Protein AF-A0A6M5JA08-F1 (afdb_monomer_lite)

Sequence (351 aa):
MSKTTTAIEAAVQMILAQVPAGDGGAPTARQRAAIDKAFTQIMRLIAPRVRHFIRQYGLSAHWDDAEQCCAIAVHRAIQTYDQEKAQFTTFVNWLIRGELQSLRFRLMTDQRPSARKVEATTVSLQALSVGEDGEDGGAEVLIEDENALSLTEAGASDYLAGSAMRSMTDSYVDHLRKIGLSQLSRRTRPRKAGEAPRDGENRPRLKIHAIDPEELEKLEQRLTRNRALVEQRLFEIADAITPDDQDITKERMRQITKRAAKTIAEITGSEPKFLIMAEASRSPALTPRARAAKPAKAERQADQPCPIIILPPSRPTAQRRPVGPQNYPLHERGIMRDMPARSIMPGRSIH

Secondary structure (DSSP, 8-state):
--HHHHHHHHHHHHHHTTS-SSTT-PPPHHHHHHHHHHHHHHHHHHHHHHHHHHHHTT-GGGHHHHHHHHHHHHHHHHHT--TTT--HHHHHHHHHHHHHHHHHHHH-STTSHHHHTTT-----GGGSSB-TT--B--HHHH---TTHHHHHHHHHHHHHHHHHHHHHHHHHHHHHHHHHHHHHHH------TT------------------HHHHHHHHHHHHHHHHHHHHHHS--S----TTS----HHHHHHHHHHHHHHHHHHHTT-GGGHHHHHHHHS---------------------PPPP--PPPPPPPP---------------------------------

Radius of gyration: 39.64 Å; chains: 1; bounding box: 109×74×92 Å

Foldseek 3Di:
DDPLLVLLVVLLVQLVVQPDPDDDDDGDPVSVVSNVVSLVVNCVSCVVVLVVLCVVLVVPVVSVVLSVLLSVLLVVLSVPPDVVPDRSVVSSVVSSNVSSVVVCCVVPVCPDPVNVVVNNDDDDCQNVQQDPVRPRNGSVNVPPPVCPVVVVVVVVVVVVLVVVVVVLLVLLLVVLLVVLVVVQLPPDDDPPPPDDDDDDDDDPPPPPSPRDVVSNVVSVVVSVVLSVLLCCPVPVNDDDPDPPDDDDPPVNSVVSNVVSVVVSVVSLVPDPVNVVVVVVVPPPDDDDDPDDDDDDDDDDDDDDDDDDPDDDDDDDDDDDDDDDDDDDDDDDDDDDDDDDDDDDDDDDDDD

pLDDT: mean 71.23, std 21.88, range [30.14, 96.81]

Structure (mmCIF, N/CA/C/O backbone):
data_AF-A0A6M5JA08-F1
#
_entry.id   AF-A0A6M5JA08-F1
#
loop_
_atom_site.group_PDB
_atom_site.id
_atom_site.type_symbol
_atom_site.label_atom_id
_atom_site.label_alt_id
_atom_site.label_comp_id
_atom_site.label_asym_id
_atom_site.label_entity_id
_atom_site.label_seq_id
_atom_site.pdbx_PDB_ins_code
_atom_site.Cartn_x
_atom_site.Cartn_y
_atom_site.Cartn_z
_atom_site.occupancy
_atom_site.B_iso_or_equiv
_atom_site.auth_seq_id
_atom_site.auth_comp_id
_atom_site.auth_asym_id
_atom_site.auth_atom_id
_atom_site.pdbx_PDB_model_num
ATOM 1 N N . MET A 1 1 ? 5.214 15.210 -35.467 1.00 59.19 1 MET A N 1
ATOM 2 C CA . MET A 1 1 ? 4.843 14.355 -34.314 1.00 59.19 1 MET A CA 1
ATOM 3 C C . MET A 1 1 ? 4.388 13.001 -34.844 1.00 59.19 1 MET A C 1
ATOM 5 O O . MET A 1 1 ? 3.662 12.985 -35.830 1.00 59.19 1 MET A O 1
ATOM 9 N N . SER A 1 2 ? 4.822 11.880 -34.257 1.00 82.75 2 SER A N 1
ATOM 10 C CA . SER A 1 2 ? 4.290 10.559 -34.637 1.00 82.75 2 SER A CA 1
ATOM 11 C C . SER A 1 2 ? 2.818 10.447 -34.224 1.00 82.75 2 SER A C 1
ATOM 1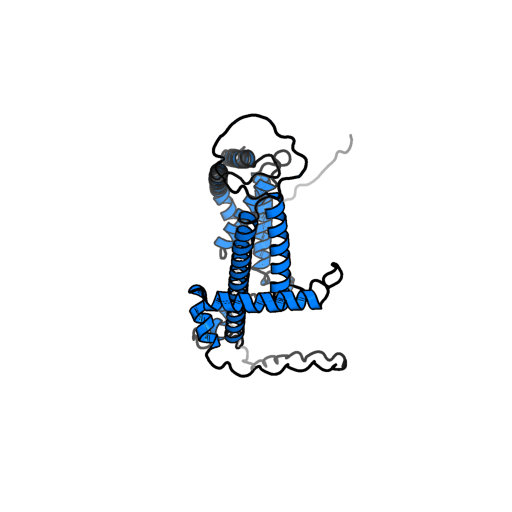3 O O . SER A 1 2 ? 2.447 10.969 -33.172 1.00 82.75 2 SER A O 1
ATOM 15 N N . LYS A 1 3 ? 1.994 9.731 -35.005 1.00 88.69 3 LYS A N 1
ATOM 16 C CA . LYS A 1 3 ? 0.576 9.466 -34.681 1.00 88.69 3 LYS A CA 1
ATOM 17 C C . LYS A 1 3 ? 0.416 8.895 -33.267 1.00 88.69 3 LYS A C 1
ATOM 19 O O . LYS A 1 3 ? -0.493 9.280 -32.541 1.00 88.69 3 LYS A O 1
ATOM 24 N N . THR A 1 4 ? 1.343 8.028 -32.858 1.00 90.00 4 THR A N 1
ATOM 25 C CA . THR A 1 4 ? 1.374 7.434 -31.517 1.00 90.00 4 THR A CA 1
ATOM 26 C C . THR A 1 4 ? 1.656 8.475 -30.437 1.00 90.00 4 THR A C 1
ATOM 28 O O . THR A 1 4 ? 0.981 8.479 -29.416 1.00 90.00 4 THR A O 1
ATOM 31 N N . THR A 1 5 ? 2.613 9.382 -30.662 1.00 91.75 5 THR A N 1
ATOM 32 C CA . THR A 1 5 ? 2.936 10.462 -29.716 1.00 91.75 5 THR A CA 1
ATOM 33 C C . THR A 1 5 ? 1.730 11.368 -29.507 1.00 91.75 5 THR A C 1
ATOM 35 O O . THR A 1 5 ? 1.346 11.610 -28.371 1.00 91.75 5 THR A O 1
ATOM 38 N N . THR A 1 6 ? 1.070 11.794 -30.586 1.00 92.69 6 THR A N 1
ATOM 39 C CA . THR A 1 6 ? -0.135 12.630 -30.495 1.00 92.69 6 THR A CA 1
ATOM 40 C C . THR A 1 6 ? -1.282 11.920 -29.768 1.00 92.69 6 THR A C 1
ATOM 42 O O . THR A 1 6 ? -1.968 12.543 -28.966 1.00 92.69 6 THR A O 1
ATOM 45 N N . ALA A 1 7 ? -1.474 10.616 -29.998 1.00 92.50 7 ALA A N 1
ATOM 46 C CA . ALA A 1 7 ? -2.493 9.832 -29.298 1.00 92.50 7 ALA A CA 1
ATOM 47 C C . ALA A 1 7 ? -2.208 9.686 -27.792 1.00 92.50 7 ALA A C 1
ATOM 49 O O . ALA A 1 7 ? -3.141 9.711 -26.991 1.00 92.50 7 ALA A O 1
ATOM 50 N N . ILE A 1 8 ? -0.934 9.553 -27.407 1.00 93.69 8 ILE A N 1
ATOM 51 C CA . ILE A 1 8 ? -0.521 9.514 -25.998 1.00 93.69 8 ILE A CA 1
ATOM 52 C C . ILE A 1 8 ? -0.783 10.869 -25.335 1.00 93.69 8 ILE A C 1
ATOM 54 O O . ILE A 1 8 ? -1.420 10.906 -24.289 1.00 93.69 8 ILE A O 1
ATOM 58 N N . GLU A 1 9 ? -0.356 11.969 -25.958 1.00 94.25 9 GLU A N 1
ATOM 59 C CA . GLU A 1 9 ? -0.589 13.328 -25.446 1.00 94.25 9 GLU A CA 1
ATOM 60 C C . GLU A 1 9 ? -2.084 13.605 -25.249 1.00 94.25 9 GLU A C 1
ATOM 62 O O . GLU A 1 9 ? -2.501 14.064 -24.189 1.00 94.25 9 GLU A O 1
ATOM 67 N N . ALA A 1 10 ? -2.919 13.244 -26.229 1.00 93.25 10 ALA A N 1
ATOM 68 C CA . ALA A 1 10 ? -4.366 13.387 -26.115 1.00 93.25 10 ALA A CA 1
ATOM 69 C C . ALA A 1 10 ? -4.934 12.593 -24.926 1.00 93.25 10 ALA A C 1
ATOM 71 O O . ALA A 1 10 ? -5.738 13.124 -24.163 1.00 93.25 10 ALA A O 1
ATOM 72 N N . ALA A 1 11 ? -4.495 11.346 -24.729 1.00 93.25 11 ALA A N 1
ATOM 73 C CA . ALA A 1 11 ? -4.946 10.526 -23.607 1.00 93.25 11 ALA A CA 1
ATOM 74 C C . ALA A 1 11 ? -4.499 11.087 -22.243 1.00 93.25 11 ALA A C 1
ATOM 76 O O . ALA A 1 11 ? -5.269 11.030 -21.287 1.00 93.25 11 ALA A O 1
ATOM 77 N N . VAL A 1 12 ? -3.301 11.675 -22.154 1.00 94.06 12 VAL A N 1
ATOM 78 C CA . VAL A 1 12 ? -2.815 12.352 -20.938 1.00 94.06 12 VAL A CA 1
ATOM 79 C C . VAL A 1 12 ? -3.664 13.583 -20.628 1.00 94.06 12 VAL A C 1
ATOM 81 O O . VAL A 1 12 ? -4.105 13.746 -19.493 1.00 94.06 12 VAL A O 1
ATOM 84 N N . GLN A 1 13 ? -3.980 14.398 -21.636 1.00 92.38 13 GLN A N 1
ATOM 85 C CA . GLN A 1 13 ? -4.853 15.563 -21.464 1.00 92.38 13 GLN A CA 1
ATOM 86 C C . GLN A 1 13 ? -6.262 15.174 -20.999 1.00 92.38 13 GLN A C 1
ATOM 88 O O . GLN A 1 13 ? -6.840 15.857 -20.157 1.00 92.38 13 GLN A O 1
ATOM 93 N N . MET A 1 14 ? -6.801 14.040 -21.468 1.00 91.06 14 MET A N 1
ATOM 94 C CA . MET A 1 14 ? -8.070 13.522 -20.944 1.00 91.06 14 MET A CA 1
ATOM 95 C C . MET A 1 14 ? -7.993 13.202 -19.450 1.00 91.06 14 MET A C 1
ATOM 97 O O . MET A 1 14 ? -8.968 13.442 -18.749 1.00 91.06 14 MET A O 1
ATOM 101 N N . ILE A 1 15 ? -6.872 12.664 -18.958 1.00 91.06 15 ILE A N 1
ATOM 102 C CA . ILE A 1 15 ? -6.701 12.364 -17.529 1.00 91.06 15 ILE A CA 1
ATOM 103 C C . ILE A 1 15 ? -6.618 13.662 -16.730 1.00 91.06 15 ILE A C 1
ATOM 105 O O . ILE A 1 15 ? -7.362 13.818 -15.764 1.00 91.06 15 ILE A O 1
ATOM 109 N N . LEU A 1 16 ? -5.775 14.604 -17.162 1.00 88.81 16 LEU A N 1
ATOM 110 C CA . LEU A 1 16 ? -5.592 15.892 -16.486 1.00 88.81 16 LEU A CA 1
ATOM 111 C C . LEU A 1 16 ? -6.898 16.695 -16.409 1.00 88.81 16 LEU A C 1
ATOM 113 O O . LEU A 1 16 ? -7.188 17.285 -15.375 1.00 88.81 16 LEU A O 1
ATOM 117 N N . ALA A 1 17 ? -7.742 16.634 -17.443 1.00 87.69 17 ALA A N 1
ATOM 118 C CA . ALA A 1 17 ? -9.054 17.282 -17.451 1.00 87.69 17 ALA A CA 1
ATOM 119 C C . ALA A 1 17 ? -10.066 16.683 -16.450 1.00 87.69 17 ALA A C 1
ATOM 121 O O . ALA A 1 17 ? -11.067 17.325 -16.136 1.00 87.69 17 ALA A O 1
ATOM 122 N N . GLN A 1 18 ? -9.853 15.450 -15.975 1.00 83.88 18 GLN A N 1
ATOM 123 C CA . GLN A 1 18 ? -10.716 14.800 -14.978 1.00 83.88 18 GLN A CA 1
ATOM 124 C C . GLN A 1 18 ? -10.204 14.978 -13.543 1.00 83.88 18 GLN A C 1
ATOM 126 O O . GLN A 1 18 ? -10.920 14.615 -12.607 1.00 83.88 18 GLN A O 1
ATOM 131 N N . VAL A 1 19 ? -8.993 15.520 -13.358 1.00 78.25 19 VAL A N 1
ATOM 132 C CA . VAL 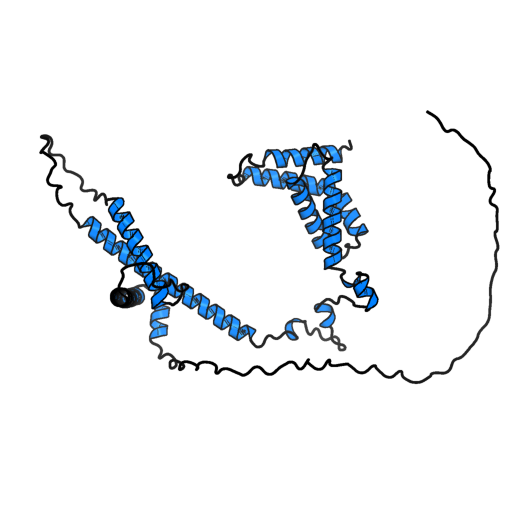A 1 19 ? -8.459 15.849 -12.034 1.00 78.25 19 VAL A CA 1
ATOM 133 C C . VAL A 1 19 ? -9.192 17.098 -11.529 1.00 78.25 19 VAL A C 1
ATOM 135 O O . VAL A 1 19 ? -9.156 18.132 -12.198 1.00 78.25 19 VAL A O 1
ATOM 138 N N . PRO A 1 20 ? -9.905 17.029 -10.390 1.00 71.94 20 PRO A N 1
ATOM 139 C CA . PRO A 1 20 ? -10.629 18.181 -9.874 1.00 71.94 20 PRO A CA 1
ATOM 140 C C . PRO A 1 20 ? -9.656 19.325 -9.565 1.00 71.94 20 PRO A C 1
ATOM 142 O O . PRO A 1 20 ? -8.662 19.142 -8.867 1.00 71.94 20 PRO A O 1
ATOM 145 N N . ALA A 1 21 ? -9.958 20.515 -10.084 1.00 60.41 21 ALA A N 1
ATOM 146 C CA . ALA A 1 21 ? -9.231 21.740 -9.774 1.00 60.41 21 ALA A CA 1
ATOM 147 C C . ALA A 1 21 ? -9.592 22.197 -8.348 1.00 60.41 21 ALA A C 1
ATOM 149 O O . ALA A 1 21 ? -10.482 23.023 -8.158 1.00 60.41 21 ALA A O 1
ATOM 150 N N . GLY A 1 22 ? -8.967 21.599 -7.333 1.00 57.91 22 GLY A N 1
ATOM 151 C CA . GLY A 1 22 ? -9.150 21.989 -5.936 1.00 57.91 22 GLY A CA 1
ATOM 152 C C . GLY A 1 22 ? -8.809 20.888 -4.932 1.00 57.91 22 GLY A C 1
ATOM 153 O O . GLY A 1 22 ? -9.016 19.704 -5.183 1.00 57.91 22 GLY A O 1
ATOM 154 N N . ASP A 1 23 ? -8.339 21.309 -3.761 1.00 52.81 23 ASP A N 1
ATOM 155 C CA . ASP A 1 23 ? -7.707 20.483 -2.719 1.00 52.81 23 ASP A CA 1
ATOM 156 C C . ASP A 1 23 ? -8.685 19.635 -1.866 1.00 52.81 23 ASP A C 1
ATOM 158 O O . ASP A 1 23 ? -8.385 19.283 -0.730 1.00 52.81 23 ASP A O 1
ATOM 162 N N . GLY A 1 24 ? -9.892 19.320 -2.359 1.00 56.59 24 GLY A N 1
ATOM 163 C CA . GLY A 1 24 ? -10.950 18.783 -1.481 1.00 56.59 24 GLY A CA 1
ATOM 164 C C . GLY A 1 24 ? -11.985 17.830 -2.075 1.00 56.59 24 GLY A C 1
ATOM 165 O O . GLY A 1 24 ? -12.879 17.398 -1.351 1.00 56.59 24 GLY A O 1
ATOM 166 N N . GLY A 1 25 ? -11.911 17.478 -3.361 1.00 65.00 25 GLY A N 1
ATOM 167 C CA . GLY A 1 25 ? -12.891 16.584 -3.987 1.00 65.00 25 GLY A CA 1
ATOM 168 C C . GLY A 1 25 ? -12.296 15.232 -4.357 1.00 65.00 25 GLY A C 1
ATOM 169 O O . GLY A 1 25 ? -11.468 15.160 -5.260 1.00 65.00 25 GLY A O 1
ATOM 170 N N . ALA A 1 26 ? -12.748 14.141 -3.732 1.00 73.88 26 ALA A N 1
ATOM 171 C CA . ALA A 1 26 ? -12.460 12.805 -4.255 1.00 73.88 26 ALA A CA 1
ATOM 172 C C . ALA A 1 26 ? -13.090 12.651 -5.658 1.00 73.88 26 ALA A C 1
ATOM 174 O O . ALA A 1 26 ? -14.246 13.046 -5.848 1.00 73.88 26 ALA A O 1
ATOM 175 N N . PRO A 1 27 ? -12.385 12.065 -6.645 1.00 78.44 27 PRO A N 1
ATOM 176 C CA . PRO A 1 27 ? -12.925 11.909 -7.989 1.00 78.44 27 PRO A CA 1
ATOM 177 C C . PRO A 1 27 ? -14.187 11.037 -7.972 1.00 78.44 27 PRO A C 1
ATOM 179 O O . PRO A 1 27 ? -14.240 9.953 -7.371 1.00 78.44 27 PRO A O 1
ATOM 182 N N . THR A 1 28 ? -15.219 11.502 -8.674 1.00 86.38 28 THR A N 1
ATOM 183 C CA . THR A 1 28 ? -16.479 10.767 -8.840 1.00 86.38 28 THR A CA 1
ATOM 184 C C . THR A 1 28 ? -16.226 9.397 -9.479 1.00 86.38 28 THR A C 1
ATOM 186 O O . THR A 1 28 ? -15.240 9.191 -10.189 1.00 86.38 28 THR A O 1
ATOM 189 N N . ALA A 1 29 ? -17.125 8.431 -9.268 1.00 87.31 29 ALA A N 1
ATOM 190 C CA . ALA A 1 29 ? -16.978 7.091 -9.852 1.00 87.31 29 ALA A CA 1
ATOM 191 C C . ALA A 1 29 ? -16.855 7.123 -11.391 1.00 87.31 29 ALA A C 1
ATOM 193 O O . ALA A 1 29 ? -16.092 6.357 -11.977 1.00 87.31 29 ALA A O 1
ATOM 194 N N . ARG A 1 30 ? -17.553 8.061 -12.048 1.00 87.75 30 ARG A N 1
ATOM 195 C CA . ARG A 1 30 ? -17.479 8.265 -13.501 1.00 87.75 30 ARG A CA 1
ATOM 196 C C . ARG A 1 30 ? -16.125 8.830 -13.944 1.00 87.75 30 ARG A C 1
ATOM 198 O O . ARG A 1 30 ? -15.597 8.372 -14.952 1.00 87.75 30 ARG A O 1
ATOM 205 N N . GLN A 1 31 ? -15.569 9.785 -13.194 1.00 87.69 31 GLN A N 1
ATOM 206 C CA . GLN A 1 31 ? -14.228 10.332 -13.440 1.00 87.69 31 GLN A CA 1
ATOM 207 C C . GLN A 1 31 ? -13.159 9.250 -13.290 1.00 87.69 31 GLN A C 1
ATOM 209 O O . GLN A 1 31 ? -12.338 9.090 -14.186 1.00 87.69 31 GLN A O 1
ATOM 214 N N . ARG A 1 32 ? -13.227 8.443 -12.222 1.00 89.25 32 ARG A N 1
ATOM 215 C CA . ARG A 1 32 ? -12.313 7.308 -12.012 1.00 89.25 32 ARG A CA 1
ATOM 216 C C . ARG A 1 32 ? -12.331 6.336 -13.191 1.00 89.25 32 ARG A C 1
ATOM 218 O O . ARG A 1 32 ? -11.294 6.094 -13.793 1.00 89.25 32 ARG A O 1
ATOM 225 N N . ALA A 1 33 ? -13.516 5.904 -13.622 1.00 90.62 33 ALA A N 1
ATOM 226 C CA . ALA A 1 33 ? -13.642 5.014 -14.776 1.00 90.62 33 ALA A CA 1
ATOM 227 C C . ALA A 1 33 ? -13.109 5.626 -16.091 1.00 90.62 33 ALA A C 1
ATOM 229 O O . ALA A 1 33 ? -12.639 4.897 -16.966 1.00 90.62 33 ALA A O 1
ATOM 230 N N . ALA A 1 34 ? -13.199 6.949 -16.269 1.00 90.75 34 ALA A N 1
ATOM 231 C CA . ALA A 1 34 ? -12.627 7.635 -17.428 1.00 90.75 34 ALA A CA 1
ATOM 232 C C . ALA A 1 34 ? -11.090 7.692 -17.358 1.00 90.75 34 ALA A C 1
ATOM 234 O O . ALA A 1 34 ? -10.430 7.424 -18.364 1.00 90.75 34 ALA A O 1
ATOM 235 N N . ILE A 1 35 ? -10.538 7.974 -16.173 1.00 91.94 35 ILE A N 1
ATOM 236 C CA . ILE A 1 35 ? -9.096 7.962 -15.901 1.00 91.94 35 ILE A CA 1
ATOM 237 C C . ILE A 1 35 ? -8.521 6.568 -16.170 1.00 91.94 35 ILE A C 1
ATOM 239 O O . ILE A 1 35 ? -7.563 6.450 -16.929 1.00 91.94 35 ILE A O 1
ATOM 243 N N . ASP A 1 36 ? -9.149 5.509 -15.655 1.00 93.06 36 ASP A N 1
ATOM 244 C CA . ASP A 1 36 ? -8.681 4.128 -15.831 1.00 93.06 36 ASP A CA 1
ATOM 245 C C . ASP A 1 36 ? -8.647 3.712 -17.309 1.00 93.06 36 ASP A C 1
ATOM 247 O O . ASP A 1 36 ? -7.692 3.081 -17.779 1.00 93.06 36 ASP A O 1
ATOM 251 N N . LYS A 1 37 ? -9.666 4.105 -18.087 1.00 94.69 37 LYS A N 1
ATOM 252 C CA . LYS A 1 37 ? -9.715 3.854 -19.537 1.00 94.69 37 LYS A CA 1
ATOM 253 C C . LYS A 1 37 ? -8.591 4.576 -20.275 1.00 94.69 37 LYS A C 1
ATOM 255 O O . LYS A 1 37 ? -7.927 3.965 -21.114 1.00 94.69 37 LYS A O 1
ATOM 260 N N . ALA A 1 38 ? -8.372 5.851 -19.964 1.00 94.38 38 ALA A N 1
ATOM 261 C CA . ALA A 1 38 ? -7.316 6.649 -20.574 1.00 94.38 38 ALA A CA 1
ATOM 262 C C . ALA A 1 38 ? -5.921 6.120 -20.196 1.00 94.38 38 ALA A C 1
ATOM 264 O O . ALA A 1 38 ? -5.063 5.968 -21.064 1.00 94.38 38 ALA A O 1
ATOM 265 N N . PHE A 1 39 ? -5.718 5.736 -18.934 1.00 95.75 39 PHE A N 1
ATOM 266 C CA . PHE A 1 39 ? -4.481 5.117 -18.461 1.00 95.75 39 PHE A CA 1
ATOM 267 C C . PHE A 1 39 ? -4.208 3.788 -19.178 1.00 95.75 39 PHE A C 1
ATOM 269 O O . PHE A 1 39 ? -3.119 3.569 -19.708 1.00 95.75 39 PHE A O 1
ATOM 276 N N . THR A 1 40 ? -5.228 2.933 -19.300 1.00 96.19 40 THR A N 1
ATOM 277 C CA . THR A 1 40 ? -5.143 1.673 -20.055 1.00 96.19 40 THR A CA 1
ATOM 278 C C . THR A 1 40 ? -4.765 1.920 -21.519 1.00 96.19 40 THR A C 1
ATOM 280 O O . THR A 1 40 ? -3.954 1.189 -22.091 1.00 96.19 40 THR A O 1
ATOM 283 N N . GLN A 1 41 ? -5.318 2.963 -22.144 1.00 95.88 41 GLN A N 1
ATOM 284 C CA . GLN A 1 41 ? -4.965 3.353 -23.508 1.00 95.88 41 GLN A CA 1
ATOM 285 C C . GLN A 1 41 ? -3.496 3.789 -23.618 1.00 95.88 41 GLN A C 1
ATOM 287 O O . GLN A 1 41 ? -2.808 3.349 -24.540 1.00 95.88 41 GLN A O 1
ATOM 292 N N . ILE A 1 42 ? -2.993 4.589 -22.673 1.00 95.81 42 ILE A N 1
ATOM 293 C CA . ILE A 1 42 ? -1.577 4.989 -22.624 1.00 95.81 42 ILE A CA 1
ATOM 294 C C . ILE A 1 42 ? -0.678 3.754 -22.508 1.00 95.81 42 ILE A C 1
ATOM 296 O O . ILE A 1 42 ? 0.257 3.602 -23.298 1.00 95.81 42 ILE A O 1
ATOM 300 N N . MET A 1 43 ? -0.991 2.834 -21.591 1.00 96.19 43 MET A N 1
ATOM 301 C CA . MET A 1 43 ? -0.218 1.602 -21.403 1.00 96.19 43 MET A CA 1
ATOM 302 C C . MET A 1 43 ? -0.163 0.757 -22.681 1.00 96.19 43 MET A C 1
ATOM 304 O O . MET A 1 43 ? 0.915 0.319 -23.083 1.00 96.19 43 MET A O 1
ATOM 308 N N . ARG A 1 44 ? -1.286 0.608 -23.398 1.00 96.44 44 ARG A N 1
ATOM 309 C CA . ARG A 1 44 ? -1.323 -0.097 -24.695 1.00 96.44 44 ARG A CA 1
ATOM 310 C C . ARG A 1 44 ? -0.434 0.561 -25.751 1.00 96.44 44 ARG A C 1
ATOM 312 O O . ARG A 1 44 ? 0.239 -0.142 -26.503 1.00 96.44 44 ARG A O 1
ATOM 319 N N . LEU A 1 45 ? -0.415 1.894 -25.811 1.00 95.50 45 LEU A N 1
ATOM 320 C CA . LEU A 1 45 ? 0.386 2.643 -26.786 1.00 95.50 45 LEU A CA 1
ATOM 321 C C . LEU A 1 45 ? 1.892 2.585 -26.479 1.00 95.50 45 LEU A C 1
ATOM 323 O O . LEU A 1 45 ? 2.701 2.543 -27.407 1.00 95.50 45 LEU A O 1
ATOM 327 N N . ILE A 1 46 ? 2.278 2.555 -25.200 1.00 95.19 46 ILE A N 1
ATOM 328 C CA . ILE A 1 46 ? 3.687 2.518 -24.769 1.00 95.19 46 ILE A CA 1
ATOM 329 C C . ILE A 1 46 ? 4.219 1.074 -24.669 1.00 95.19 46 ILE A C 1
ATOM 331 O O . ILE A 1 46 ? 5.434 0.873 -24.701 1.00 95.19 46 ILE A O 1
ATOM 335 N N . ALA A 1 47 ? 3.354 0.053 -24.654 1.00 95.38 47 ALA A N 1
ATOM 336 C CA . ALA A 1 47 ? 3.731 -1.354 -24.488 1.00 95.38 47 ALA A CA 1
ATOM 337 C C . ALA A 1 47 ? 4.935 -1.814 -25.341 1.00 95.38 47 ALA A C 1
ATOM 339 O O . ALA A 1 47 ? 5.860 -2.396 -24.777 1.00 95.38 47 ALA A O 1
ATOM 340 N N . PRO A 1 48 ? 5.045 -1.536 -26.660 1.00 95.25 48 PRO A N 1
ATOM 341 C CA . PRO A 1 48 ? 6.231 -1.926 -27.436 1.00 95.25 48 PRO A CA 1
ATOM 342 C C . PRO A 1 48 ? 7.547 -1.390 -26.854 1.00 95.25 48 PRO A C 1
ATOM 344 O O . PRO A 1 48 ? 8.573 -2.068 -26.903 1.00 95.25 48 PRO A O 1
ATOM 347 N N . ARG A 1 49 ? 7.508 -0.192 -26.268 1.00 93.25 49 ARG A N 1
ATOM 348 C CA . ARG A 1 49 ? 8.660 0.474 -25.667 1.00 93.25 49 ARG A CA 1
ATOM 349 C C . ARG A 1 49 ? 8.986 -0.061 -24.278 1.00 93.25 49 ARG A C 1
ATOM 351 O O . ARG A 1 49 ? 10.161 -0.276 -23.999 1.00 93.25 49 ARG A O 1
ATOM 358 N N . VAL A 1 50 ? 7.969 -0.354 -23.463 1.00 95.94 50 VAL A N 1
ATOM 359 C CA . VAL A 1 50 ? 8.142 -1.090 -22.197 1.00 95.94 50 VAL A CA 1
ATOM 360 C C . VAL A 1 50 ? 8.855 -2.413 -22.467 1.00 95.94 50 VAL A C 1
ATOM 362 O O . VAL A 1 50 ? 9.906 -2.673 -21.890 1.00 95.94 50 VAL A O 1
ATOM 365 N N . ARG A 1 51 ? 8.377 -3.189 -23.450 1.00 96.62 51 ARG A N 1
ATOM 366 C CA . ARG A 1 51 ? 8.999 -4.468 -23.831 1.00 96.62 51 ARG A CA 1
ATOM 367 C C . ARG A 1 51 ? 10.461 -4.327 -24.245 1.00 96.62 51 ARG A C 1
ATOM 369 O O . ARG A 1 51 ? 11.274 -5.198 -23.949 1.00 96.62 51 ARG A O 1
ATOM 376 N N . HIS A 1 52 ? 10.798 -3.255 -24.959 1.00 96.25 52 HIS A N 1
ATOM 377 C CA . HIS A 1 52 ? 12.180 -2.965 -25.328 1.00 96.25 52 HIS A CA 1
ATOM 378 C C . HIS A 1 52 ? 13.043 -2.660 -24.096 1.00 96.25 52 HIS A C 1
ATOM 380 O O . HIS A 1 52 ? 14.112 -3.250 -23.952 1.00 96.25 52 HIS A O 1
ATOM 386 N N . PHE A 1 53 ? 12.569 -1.801 -23.188 1.00 96.31 53 PHE A N 1
ATOM 387 C CA . PHE A 1 53 ? 13.323 -1.454 -21.987 1.00 96.31 53 PHE A CA 1
ATOM 388 C C . PHE A 1 53 ? 13.488 -2.637 -21.029 1.00 96.31 53 PHE A C 1
ATOM 390 O O . PHE A 1 53 ? 14.605 -2.875 -20.587 1.00 96.31 53 PHE A O 1
ATOM 397 N N . ILE A 1 54 ? 12.455 -3.443 -20.772 1.00 95.50 54 ILE A N 1
ATOM 398 C CA . ILE A 1 54 ? 12.581 -4.623 -19.895 1.00 95.50 54 ILE A CA 1
ATOM 399 C C . ILE A 1 54 ? 13.709 -5.549 -20.379 1.00 95.50 54 ILE A C 1
ATOM 401 O O . ILE A 1 54 ? 14.566 -5.953 -19.592 1.00 95.50 54 ILE A O 1
ATOM 405 N N . ARG A 1 55 ? 13.783 -5.805 -21.694 1.00 95.81 55 ARG A N 1
ATOM 406 C CA . ARG A 1 55 ? 14.875 -6.596 -22.286 1.00 95.81 55 ARG A CA 1
ATOM 407 C C . ARG A 1 55 ? 16.231 -5.904 -22.162 1.00 95.81 55 ARG A C 1
ATOM 409 O O . ARG A 1 55 ? 17.202 -6.554 -21.795 1.00 95.81 55 ARG A O 1
ATOM 416 N N . GLN A 1 56 ? 16.304 -4.600 -22.439 1.00 94.38 56 GLN A N 1
ATOM 417 C CA . GLN A 1 56 ? 17.550 -3.829 -22.350 1.00 94.38 56 GLN A CA 1
ATOM 418 C C . GLN A 1 56 ? 18.134 -3.839 -20.928 1.00 94.38 56 GLN A C 1
ATOM 420 O O . GLN A 1 56 ? 19.346 -3.936 -20.756 1.00 94.38 56 GLN A O 1
ATOM 425 N N . TYR A 1 57 ? 17.276 -3.762 -19.911 1.00 92.62 57 TYR A N 1
ATOM 426 C CA . TYR A 1 57 ? 17.676 -3.798 -18.506 1.00 92.62 57 TYR A CA 1
ATOM 427 C C . TYR A 1 57 ? 17.870 -5.227 -17.972 1.00 92.62 57 TYR A C 1
ATOM 429 O O . TYR A 1 57 ? 18.178 -5.392 -16.793 1.00 92.62 57 TYR A O 1
ATOM 437 N N . GLY A 1 58 ? 17.746 -6.257 -18.819 1.00 91.50 58 GLY A N 1
ATOM 438 C CA . GLY A 1 58 ? 17.961 -7.659 -18.451 1.00 91.50 58 GLY A CA 1
ATOM 439 C C . GLY A 1 58 ? 16.901 -8.233 -17.508 1.00 91.50 58 GLY A C 1
ATOM 440 O O . GLY A 1 58 ? 17.167 -9.219 -16.835 1.00 91.50 58 GLY A O 1
ATOM 441 N N . LEU A 1 59 ? 15.712 -7.631 -17.444 1.00 93.44 59 LEU A N 1
ATOM 442 C CA . LEU A 1 59 ? 14.642 -7.988 -16.504 1.00 93.44 59 LEU A CA 1
ATOM 443 C C . LEU A 1 59 ? 13.628 -8.979 -17.103 1.00 93.44 59 LEU A C 1
ATOM 445 O O . LEU A 1 59 ? 12.511 -9.096 -16.616 1.00 93.44 59 LEU A O 1
ATOM 449 N N . SER A 1 60 ? 13.998 -9.709 -18.159 1.00 92.25 60 SER A N 1
ATOM 450 C CA . SER A 1 60 ? 13.094 -10.644 -18.849 1.00 92.25 60 SER A CA 1
ATOM 451 C C . SER A 1 60 ? 12.570 -11.770 -17.949 1.00 92.25 60 SER A C 1
ATOM 453 O O . SER A 1 60 ? 11.460 -12.236 -18.168 1.00 92.25 60 SER A O 1
ATOM 455 N N . ALA A 1 61 ? 13.351 -12.192 -16.948 1.00 88.88 61 ALA A N 1
ATOM 456 C CA . ALA A 1 61 ? 12.944 -13.200 -15.964 1.00 88.88 61 ALA A CA 1
ATOM 457 C C . ALA A 1 61 ? 11.990 -12.649 -14.883 1.00 88.88 61 ALA A C 1
ATOM 459 O O . ALA A 1 61 ? 11.345 -13.423 -14.190 1.00 88.88 61 ALA A O 1
ATOM 460 N N . HIS A 1 62 ? 11.882 -11.321 -14.764 1.00 91.62 62 HIS A N 1
ATOM 461 C CA . HIS A 1 62 ? 11.038 -10.611 -13.796 1.00 91.62 62 HIS A CA 1
ATOM 462 C C . HIS A 1 62 ? 10.041 -9.721 -14.538 1.00 91.62 62 HIS A C 1
ATOM 464 O O . HIS A 1 62 ? 9.930 -8.521 -14.277 1.00 91.62 62 HIS A O 1
ATOM 470 N N . TRP A 1 63 ? 9.388 -10.299 -15.549 1.00 93.31 63 TRP A N 1
ATOM 471 C CA . TRP A 1 63 ? 8.565 -9.547 -16.488 1.00 93.31 63 TRP A CA 1
ATOM 472 C C . TRP A 1 63 ? 7.427 -8.797 -15.792 1.00 93.31 63 TRP A C 1
ATOM 474 O O . TRP A 1 63 ? 7.276 -7.594 -16.002 1.00 93.31 63 TRP A O 1
ATOM 484 N N . ASP A 1 64 ? 6.683 -9.494 -14.935 1.00 94.38 64 ASP A N 1
ATOM 485 C CA . ASP A 1 64 ? 5.500 -8.951 -14.268 1.00 94.38 64 ASP A CA 1
ATOM 486 C C . ASP A 1 64 ? 5.868 -7.794 -13.326 1.00 94.38 64 ASP A C 1
ATOM 488 O O . ASP A 1 64 ? 5.255 -6.726 -13.377 1.00 94.38 64 ASP A O 1
ATOM 492 N N . ASP A 1 65 ? 6.941 -7.949 -12.545 1.00 94.81 65 ASP A N 1
ATOM 493 C CA . ASP A 1 65 ? 7.453 -6.898 -11.656 1.00 94.81 65 ASP A CA 1
ATOM 494 C C . ASP A 1 65 ? 7.939 -5.674 -12.443 1.00 94.81 65 ASP A C 1
ATOM 496 O O . ASP A 1 65 ? 7.713 -4.520 -12.056 1.00 94.81 65 ASP A O 1
ATOM 500 N N . ALA A 1 66 ? 8.612 -5.912 -13.571 1.00 95.88 66 ALA A N 1
ATOM 501 C CA . ALA A 1 66 ? 9.119 -4.854 -14.431 1.00 95.88 66 ALA A CA 1
ATOM 502 C C . ALA A 1 66 ? 7.979 -4.093 -15.127 1.00 95.88 66 ALA A C 1
ATOM 504 O O . ALA A 1 66 ? 8.031 -2.863 -15.224 1.00 95.88 66 ALA A O 1
ATOM 505 N N . GLU A 1 67 ? 6.927 -4.791 -15.557 1.00 96.06 67 GLU A N 1
ATOM 506 C CA . GLU A 1 67 ? 5.721 -4.186 -16.124 1.00 96.06 67 GLU A CA 1
ATOM 507 C C . GLU A 1 67 ? 4.985 -3.317 -15.094 1.00 96.06 67 GLU A C 1
ATOM 509 O O . GLU A 1 67 ? 4.635 -2.171 -15.400 1.00 96.06 67 GLU A O 1
ATOM 514 N N . GLN A 1 68 ? 4.838 -3.795 -13.854 1.00 96.31 68 GLN A N 1
ATOM 515 C CA . GLN A 1 68 ? 4.259 -3.011 -12.758 1.00 96.31 68 GLN A CA 1
ATOM 516 C C . GLN A 1 68 ? 5.085 -1.757 -12.445 1.00 96.31 68 GLN A C 1
ATOM 518 O O . GLN A 1 68 ? 4.528 -0.662 -12.324 1.00 96.31 68 GLN A O 1
ATOM 523 N N . CYS A 1 69 ? 6.416 -1.870 -12.384 1.00 96.56 69 CYS A N 1
ATOM 524 C CA . CYS A 1 69 ? 7.290 -0.711 -12.186 1.00 96.56 69 CYS A CA 1
ATOM 525 C C . CYS A 1 69 ? 7.134 0.320 -13.317 1.00 96.56 69 CYS A C 1
ATOM 527 O O . CYS A 1 69 ? 7.087 1.524 -13.058 1.00 96.56 69 CYS A O 1
ATOM 529 N N . CYS A 1 70 ? 6.989 -0.127 -14.570 1.00 96.62 70 CYS A N 1
ATOM 530 C CA . CYS A 1 70 ? 6.684 0.765 -15.688 1.00 96.62 70 CYS A CA 1
ATOM 531 C C . CYS A 1 70 ? 5.310 1.436 -15.551 1.00 96.62 70 CYS A C 1
ATOM 533 O O . CYS A 1 70 ? 5.197 2.624 -15.852 1.00 96.62 70 CYS A O 1
ATOM 535 N N . ALA A 1 71 ? 4.281 0.730 -15.077 1.00 96.81 71 ALA A N 1
ATOM 536 C CA . ALA A 1 71 ? 2.966 1.323 -14.830 1.00 96.81 71 ALA A CA 1
ATOM 537 C C . ALA A 1 71 ? 3.022 2.414 -13.742 1.00 96.81 71 ALA A C 1
ATOM 539 O O . ALA A 1 71 ? 2.469 3.500 -13.929 1.00 96.81 71 ALA A O 1
ATOM 540 N N . ILE A 1 72 ? 3.762 2.178 -12.652 1.00 95.94 72 ILE A N 1
ATOM 541 C CA . ILE A 1 72 ? 4.009 3.180 -11.600 1.00 95.94 72 ILE A CA 1
ATOM 542 C C . ILE A 1 72 ? 4.742 4.399 -12.175 1.00 95.94 72 ILE A C 1
ATOM 544 O O . ILE A 1 72 ? 4.360 5.536 -11.889 1.00 95.94 72 ILE A O 1
ATOM 548 N N . ALA A 1 73 ? 5.752 4.179 -13.023 1.00 96.75 73 ALA A N 1
ATOM 549 C CA . ALA A 1 73 ? 6.480 5.252 -13.696 1.00 96.75 73 ALA A CA 1
ATOM 550 C C . ALA A 1 73 ? 5.548 6.131 -14.545 1.00 96.75 73 ALA A C 1
ATOM 552 O O . ALA A 1 73 ? 5.625 7.355 -14.475 1.00 96.75 73 ALA A O 1
ATOM 553 N N . VAL A 1 74 ? 4.646 5.516 -15.320 1.00 96.31 74 VAL A N 1
ATOM 554 C CA . VAL A 1 74 ? 3.657 6.225 -16.150 1.00 96.31 74 VAL A CA 1
ATOM 555 C C . VAL A 1 74 ? 2.672 7.004 -15.280 1.00 96.31 74 VAL A C 1
ATOM 557 O O . VAL A 1 74 ? 2.385 8.161 -15.576 1.00 96.31 74 VAL A O 1
ATOM 560 N N . HIS A 1 75 ? 2.191 6.416 -14.185 1.00 95.25 75 HIS A N 1
ATOM 561 C CA . HIS A 1 75 ? 1.299 7.101 -13.251 1.00 95.25 75 HIS A CA 1
ATOM 562 C C . HIS A 1 75 ? 1.965 8.342 -12.637 1.00 95.25 75 HIS A C 1
ATOM 564 O O . HIS A 1 75 ? 1.411 9.439 -12.694 1.00 95.25 75 HIS A O 1
ATOM 570 N N . ARG A 1 76 ? 3.193 8.198 -12.121 1.00 95.25 76 ARG A N 1
ATOM 571 C CA . ARG A 1 76 ? 3.989 9.321 -11.593 1.00 95.25 76 ARG A CA 1
ATOM 572 C C . ARG A 1 76 ? 4.284 10.367 -12.667 1.00 95.25 76 ARG A C 1
ATOM 574 O O . ARG A 1 76 ? 4.248 11.564 -12.378 1.00 95.25 76 ARG A O 1
ATOM 581 N N . ALA A 1 77 ? 4.533 9.928 -13.903 1.00 95.69 77 ALA A N 1
ATOM 582 C CA . ALA A 1 77 ? 4.739 10.825 -15.033 1.00 95.69 77 ALA A CA 1
ATOM 583 C C . ALA A 1 77 ? 3.516 11.706 -15.260 1.00 95.69 77 ALA A C 1
ATOM 585 O O . ALA A 1 77 ? 3.677 12.904 -15.411 1.00 95.69 77 ALA A O 1
ATOM 586 N N . ILE A 1 78 ? 2.305 11.143 -15.233 1.00 94.00 78 ILE A N 1
ATOM 587 C CA . ILE A 1 78 ? 1.064 11.907 -15.424 1.00 94.00 78 ILE A CA 1
ATOM 588 C C . ILE A 1 78 ? 0.880 12.947 -14.313 1.00 94.00 78 ILE A C 1
ATOM 590 O O . ILE A 1 78 ? 0.530 14.085 -14.603 1.00 94.00 78 ILE A O 1
ATOM 594 N N . GLN A 1 79 ? 1.157 12.586 -13.057 1.00 91.62 79 GLN A N 1
ATOM 595 C CA . GLN A 1 79 ? 0.994 13.490 -11.909 1.00 91.62 79 GLN A CA 1
ATOM 596 C C . GLN A 1 79 ? 1.946 14.690 -11.929 1.00 91.62 79 GLN A C 1
ATOM 598 O O . GLN A 1 79 ? 1.604 15.757 -11.433 1.00 91.62 79 GLN A O 1
ATOM 603 N N . THR A 1 80 ? 3.149 14.502 -12.466 1.00 93.12 80 THR A N 1
ATOM 604 C CA . THR A 1 80 ? 4.211 15.522 -12.487 1.00 93.12 80 THR A CA 1
ATOM 605 C C . THR A 1 80 ? 4.425 16.114 -13.877 1.00 93.12 80 THR A C 1
ATOM 607 O O . THR A 1 80 ? 5.409 16.819 -14.105 1.00 93.12 80 THR A O 1
ATOM 610 N N . TYR A 1 81 ? 3.527 15.807 -14.818 1.00 94.69 81 TYR A N 1
ATOM 611 C CA . TYR A 1 81 ? 3.685 16.206 -16.203 1.00 94.69 81 TYR A CA 1
ATOM 612 C C . TYR A 1 81 ? 3.502 17.712 -16.368 1.00 94.69 81 TYR A C 1
ATOM 614 O O . TYR A 1 81 ? 2.491 18.279 -15.965 1.00 94.69 81 TYR A O 1
ATOM 622 N N . ASP A 1 82 ? 4.473 18.328 -17.031 1.00 92.25 82 ASP A N 1
ATOM 623 C CA . ASP A 1 82 ? 4.450 19.729 -17.416 1.00 92.25 82 ASP A CA 1
ATOM 624 C C . ASP A 1 82 ? 4.678 19.826 -18.929 1.00 92.25 82 ASP A C 1
ATOM 626 O O . ASP A 1 82 ? 5.758 19.497 -19.439 1.00 92.25 82 ASP A O 1
ATOM 630 N N . GLN A 1 83 ? 3.635 20.250 -19.643 1.00 89.50 83 GLN A N 1
ATOM 631 C CA . GLN A 1 83 ? 3.616 20.292 -21.101 1.00 89.50 83 GLN A CA 1
ATOM 632 C C . GLN A 1 83 ? 4.505 21.405 -21.677 1.00 89.50 83 GLN A C 1
ATOM 634 O O . GLN A 1 83 ? 4.939 21.297 -22.824 1.00 89.50 83 GLN A O 1
ATOM 639 N N . GLU A 1 84 ? 4.832 22.437 -20.892 1.00 91.31 84 GLU A N 1
ATOM 640 C CA . GLU A 1 84 ? 5.713 23.526 -21.328 1.00 91.31 84 GLU A CA 1
ATOM 641 C C . GLU A 1 84 ? 7.183 23.088 -21.359 1.00 91.31 84 GLU A C 1
ATOM 643 O O . GLU A 1 84 ? 7.971 23.575 -22.171 1.00 91.31 84 GLU A O 1
ATOM 648 N N . LYS A 1 85 ? 7.557 22.128 -20.503 1.00 91.38 85 LYS A N 1
ATOM 649 C CA . LYS A 1 85 ? 8.944 21.657 -20.370 1.00 91.38 85 LYS A CA 1
ATOM 650 C C . LYS A 1 85 ? 9.325 20.602 -21.399 1.00 91.38 85 LYS A C 1
ATOM 652 O O . LYS A 1 85 ? 10.446 20.618 -21.907 1.00 91.38 85 LYS A O 1
ATOM 657 N N . ALA A 1 86 ? 8.445 19.636 -21.665 1.00 93.06 86 ALA A N 1
ATOM 658 C CA . ALA A 1 86 ? 8.754 18.528 -22.564 1.00 93.06 86 ALA A CA 1
ATOM 659 C C . ALA A 1 86 ? 7.504 17.809 -23.089 1.00 93.06 86 ALA A C 1
ATOM 661 O O . ALA A 1 86 ? 6.442 17.796 -22.473 1.00 93.06 86 ALA A O 1
ATOM 662 N N . GLN A 1 87 ? 7.671 17.094 -24.205 1.00 93.25 87 GLN A N 1
ATOM 663 C CA . GLN A 1 87 ? 6.693 16.095 -24.647 1.00 93.25 87 GLN A CA 1
ATOM 664 C C . GLN A 1 87 ? 6.612 14.948 -23.634 1.00 93.25 87 GLN A C 1
ATOM 666 O O . GLN A 1 87 ? 7.645 14.442 -23.173 1.00 93.25 87 GLN A O 1
ATOM 671 N N . PHE A 1 88 ? 5.402 14.473 -23.353 1.00 94.62 88 PHE A N 1
ATOM 672 C CA . PHE A 1 88 ? 5.132 13.398 -22.405 1.00 94.62 88 PHE A CA 1
ATOM 673 C C . PHE A 1 88 ? 5.918 12.135 -22.745 1.00 94.62 88 PHE A C 1
ATOM 675 O O . PHE A 1 88 ? 6.516 11.517 -21.869 1.00 94.62 88 PHE A O 1
ATOM 682 N N . THR A 1 89 ? 6.006 11.771 -24.031 1.00 94.12 89 THR A N 1
ATOM 683 C CA . THR A 1 89 ? 6.765 10.581 -24.451 1.00 94.12 89 THR A CA 1
ATOM 684 C C . THR A 1 89 ? 8.249 10.677 -24.122 1.00 94.12 89 THR A C 1
ATOM 686 O O . THR A 1 89 ? 8.891 9.656 -23.888 1.00 94.12 89 THR A O 1
ATOM 689 N N . THR A 1 90 ? 8.813 11.885 -24.114 1.00 93.44 90 THR A N 1
ATOM 690 C CA . THR A 1 90 ? 10.200 12.096 -23.697 1.00 93.44 90 THR A CA 1
ATOM 691 C C . THR A 1 90 ? 10.292 11.939 -22.190 1.00 93.44 90 THR A C 1
ATOM 693 O O . THR A 1 90 ? 11.082 11.124 -21.724 1.00 93.44 90 THR A O 1
ATOM 696 N N . PHE A 1 91 ? 9.439 12.643 -21.446 1.00 95.44 91 PHE A N 1
ATOM 697 C CA . PHE A 1 91 ? 9.421 12.630 -19.985 1.00 95.44 91 PHE A CA 1
ATOM 698 C C . PHE A 1 91 ? 9.218 11.225 -19.396 1.00 95.44 91 PHE A C 1
ATOM 700 O O . PHE A 1 91 ? 10.023 10.763 -18.587 1.00 95.44 91 PHE A O 1
ATOM 707 N N . VAL A 1 92 ? 8.217 10.488 -19.877 1.00 96.00 92 VAL A N 1
ATOM 708 C CA . VAL A 1 92 ? 7.895 9.142 -19.388 1.00 96.00 92 VAL A CA 1
ATOM 709 C C . VAL A 1 92 ? 9.022 8.137 -19.645 1.00 96.00 92 VAL A C 1
ATOM 711 O O . VAL A 1 92 ? 9.235 7.235 -18.841 1.00 96.00 92 VAL A O 1
ATOM 714 N N . ASN A 1 93 ? 9.810 8.309 -20.715 1.00 95.12 93 ASN A N 1
ATOM 715 C CA . ASN A 1 93 ? 10.971 7.450 -20.967 1.00 95.12 93 ASN A CA 1
ATOM 716 C C . ASN A 1 93 ? 12.050 7.612 -19.891 1.00 95.12 93 ASN A C 1
ATOM 718 O O . ASN A 1 93 ? 12.707 6.631 -19.550 1.00 95.12 93 ASN A O 1
ATOM 722 N N . TRP A 1 94 ? 12.249 8.825 -19.369 1.00 95.81 94 TRP A N 1
ATOM 723 C CA . TRP A 1 94 ? 13.193 9.062 -18.275 1.00 95.81 94 TRP A CA 1
ATOM 724 C C . TRP A 1 94 ? 12.732 8.368 -16.995 1.00 95.81 94 TRP A C 1
ATOM 726 O O . TRP A 1 94 ? 13.515 7.648 -16.377 1.00 95.81 94 TRP A O 1
ATOM 736 N N . LEU A 1 95 ? 11.451 8.511 -16.652 1.00 96.19 95 LEU A N 1
ATOM 737 C CA . LEU A 1 95 ? 10.858 7.873 -15.475 1.00 96.19 95 LEU A CA 1
ATOM 738 C C . LEU A 1 95 ? 10.895 6.344 -15.562 1.00 96.19 95 LEU A C 1
ATOM 740 O O . LEU A 1 95 ? 11.347 5.695 -14.623 1.00 96.19 95 LEU A O 1
ATOM 744 N N . ILE A 1 96 ? 10.512 5.765 -16.706 1.00 96.25 96 ILE A N 1
ATOM 745 C CA . ILE A 1 96 ? 10.566 4.311 -16.922 1.00 96.25 96 ILE A CA 1
ATOM 746 C C . ILE A 1 96 ? 11.990 3.781 -16.719 1.00 96.25 96 ILE A C 1
ATOM 748 O O . ILE A 1 96 ? 12.184 2.770 -16.048 1.00 96.25 96 ILE A O 1
ATOM 752 N N . ARG A 1 97 ? 13.001 4.468 -17.265 1.00 96.00 97 ARG A N 1
ATOM 753 C CA . ARG A 1 97 ? 14.405 4.076 -17.083 1.00 96.00 97 ARG A CA 1
ATOM 754 C C . ARG A 1 97 ? 14.840 4.139 -15.619 1.00 96.00 97 ARG A C 1
ATOM 756 O O . ARG A 1 97 ? 15.546 3.238 -15.174 1.00 96.00 97 ARG A O 1
ATOM 763 N N . GLY A 1 98 ? 14.430 5.173 -14.884 1.00 95.75 98 GLY A N 1
ATOM 764 C CA . GLY A 1 98 ? 14.737 5.322 -13.459 1.00 95.75 98 GLY A CA 1
ATOM 765 C C . GLY A 1 98 ? 14.147 4.197 -12.607 1.00 95.75 98 GLY A C 1
ATOM 766 O O . GLY A 1 98 ? 14.870 3.571 -11.831 1.00 95.75 98 GLY A O 1
ATOM 767 N N . GLU A 1 99 ? 12.864 3.882 -12.800 1.00 96.44 99 GLU A N 1
ATOM 768 C CA . GLU A 1 99 ? 12.184 2.816 -12.050 1.00 96.44 99 GLU A CA 1
ATOM 769 C C . GLU A 1 99 ? 12.744 1.426 -12.381 1.00 96.44 99 GLU A C 1
ATOM 771 O O . GLU A 1 99 ? 13.025 0.643 -11.474 1.00 96.44 99 GLU A O 1
ATOM 776 N N . LEU A 1 100 ? 13.000 1.125 -13.661 1.00 95.94 100 LEU A N 1
ATOM 777 C CA . LEU A 1 100 ? 13.607 -0.153 -14.056 1.00 95.94 100 LEU A CA 1
ATOM 778 C C . LEU A 1 100 ? 15.036 -0.304 -13.526 1.00 95.94 100 LEU A C 1
ATOM 780 O O . LEU A 1 100 ? 15.425 -1.392 -13.100 1.00 95.94 100 LEU A O 1
ATOM 784 N N . GLN A 1 101 ? 15.815 0.779 -13.499 1.00 93.81 101 GLN A N 1
ATOM 785 C CA . GLN A 1 101 ? 17.145 0.761 -12.896 1.00 93.81 101 GLN A CA 1
ATOM 786 C C . GLN A 1 101 ? 17.070 0.505 -11.383 1.00 93.81 101 GLN A C 1
ATOM 788 O O . GLN A 1 101 ? 17.859 -0.277 -10.853 1.00 93.81 101 GLN A O 1
ATOM 793 N N . SER A 1 102 ? 16.109 1.125 -10.692 1.00 92.50 102 SER A N 1
ATOM 794 C CA . SER A 1 102 ? 15.855 0.894 -9.265 1.00 92.50 102 SER A CA 1
ATOM 795 C C . SER A 1 102 ? 15.440 -0.555 -8.981 1.00 92.50 102 SER A C 1
ATOM 797 O O . SER A 1 102 ? 15.964 -1.182 -8.057 1.00 92.50 102 SER A O 1
ATOM 799 N N . LEU A 1 103 ? 14.546 -1.126 -9.797 1.00 93.50 103 LEU A N 1
ATOM 800 C CA . LEU A 1 103 ? 14.158 -2.535 -9.702 1.00 93.50 103 LEU A CA 1
ATOM 801 C C . LEU A 1 103 ? 15.366 -3.456 -9.902 1.00 93.50 103 LEU A C 1
ATOM 803 O O . LEU A 1 103 ? 15.631 -4.314 -9.061 1.00 93.50 103 LEU A O 1
ATOM 807 N N . ARG A 1 104 ? 16.155 -3.222 -10.956 1.00 90.81 104 ARG A N 1
ATOM 808 C CA . ARG A 1 104 ? 17.381 -3.983 -11.221 1.00 90.81 104 ARG A CA 1
ATOM 809 C C . ARG A 1 104 ? 18.337 -3.945 -10.032 1.00 90.81 104 ARG A C 1
ATOM 811 O O . ARG A 1 104 ? 18.872 -4.979 -9.662 1.00 90.81 104 ARG A O 1
ATOM 818 N N . PHE A 1 105 ? 18.540 -2.788 -9.405 1.00 87.50 105 PHE A N 1
ATOM 819 C CA . PHE A 1 105 ? 19.421 -2.688 -8.240 1.00 87.50 105 PHE A CA 1
ATOM 820 C C . PHE A 1 105 ? 18.925 -3.444 -7.009 1.00 87.50 105 PHE A C 1
ATOM 822 O O . PHE A 1 105 ? 19.757 -3.797 -6.170 1.00 87.50 105 PHE A O 1
ATOM 829 N N . ARG A 1 106 ? 17.612 -3.647 -6.866 1.00 88.06 106 ARG A N 1
ATOM 830 C CA . ARG A 1 106 ? 17.020 -4.418 -5.765 1.00 88.06 106 ARG A CA 1
ATOM 831 C C . ARG A 1 106 ? 17.072 -5.922 -6.021 1.00 88.06 106 ARG A C 1
ATOM 833 O O . ARG A 1 106 ? 17.339 -6.659 -5.084 1.00 88.06 106 ARG A O 1
ATOM 840 N N . LEU A 1 107 ? 16.858 -6.350 -7.265 1.00 85.88 107 LEU A N 1
ATOM 841 C CA . LEU A 1 107 ? 16.848 -7.768 -7.636 1.00 85.88 107 LEU A CA 1
ATOM 842 C C . LEU A 1 107 ? 18.252 -8.332 -7.878 1.00 85.88 107 LEU A C 1
ATOM 844 O O . LEU A 1 107 ? 18.552 -9.440 -7.461 1.00 85.88 107 LEU A O 1
ATOM 848 N N . MET A 1 108 ? 19.119 -7.558 -8.529 1.00 82.56 108 MET A N 1
ATOM 849 C CA . MET A 1 108 ? 20.462 -7.976 -8.940 1.00 82.56 108 MET A CA 1
ATOM 850 C C . MET A 1 108 ? 21.522 -7.276 -8.082 1.00 82.56 108 MET A C 1
ATOM 852 O O . MET A 1 108 ? 22.322 -6.464 -8.567 1.00 82.56 108 MET A O 1
ATOM 856 N N . THR A 1 109 ? 21.479 -7.505 -6.766 1.00 77.06 109 THR A N 1
ATOM 857 C CA . THR A 1 109 ? 22.466 -6.931 -5.833 1.00 77.06 109 THR A CA 1
ATOM 858 C C . THR A 1 109 ? 23.853 -7.553 -6.012 1.00 77.06 109 THR A C 1
ATOM 860 O O . THR A 1 109 ? 24.852 -6.865 -5.797 1.00 77.06 109 THR A O 1
ATOM 863 N N . ASP A 1 110 ? 23.904 -8.790 -6.505 1.00 73.19 110 ASP A N 1
ATOM 864 C CA . ASP A 1 110 ? 25.076 -9.551 -6.954 1.00 73.19 110 ASP A CA 1
ATOM 865 C C . ASP A 1 110 ? 25.854 -8.853 -8.087 1.00 73.19 110 ASP A C 1
ATOM 867 O O . ASP A 1 110 ? 27.084 -8.866 -8.144 1.00 73.19 110 ASP A O 1
ATOM 871 N N . GLN A 1 111 ? 25.152 -8.148 -8.975 1.00 74.50 111 GLN A N 1
ATOM 872 C CA . GLN A 1 111 ? 25.769 -7.449 -10.103 1.00 74.50 111 GLN A CA 1
ATOM 873 C C . GLN A 1 111 ? 26.408 -6.109 -9.720 1.00 74.50 111 GLN A C 1
ATOM 875 O O . GLN A 1 111 ? 27.000 -5.443 -10.578 1.00 74.50 111 GLN A O 1
ATOM 880 N N . ARG A 1 112 ? 26.320 -5.698 -8.448 1.00 77.75 112 ARG A N 1
ATOM 881 C CA . ARG A 1 112 ? 26.980 -4.484 -7.955 1.00 77.75 112 ARG A CA 1
ATOM 882 C C . ARG A 1 112 ? 28.503 -4.681 -7.941 1.00 77.75 112 ARG A C 1
ATOM 884 O O . ARG A 1 112 ? 28.974 -5.751 -7.561 1.00 77.75 112 ARG A O 1
ATOM 891 N N . PRO A 1 113 ? 29.306 -3.649 -8.264 1.00 74.94 113 PRO A N 1
ATOM 892 C CA . PRO A 1 113 ? 30.767 -3.763 -8.250 1.00 74.94 113 PRO A CA 1
ATOM 893 C C . PRO A 1 113 ? 31.343 -4.235 -6.908 1.00 74.94 113 PRO A C 1
ATOM 895 O O . PRO A 1 113 ? 32.366 -4.907 -6.891 1.00 74.94 113 PRO A O 1
ATOM 898 N N . SER A 1 114 ? 30.697 -3.900 -5.787 1.00 78.50 114 SER A N 1
ATOM 899 C CA . SER A 1 114 ? 31.088 -4.366 -4.452 1.00 78.50 114 SER A CA 1
ATOM 900 C C . SER A 1 114 ? 30.783 -5.847 -4.219 1.00 78.50 114 SER A C 1
ATOM 902 O O . SER A 1 114 ? 31.608 -6.530 -3.628 1.00 78.50 114 SER A O 1
ATOM 904 N N . ALA A 1 115 ? 29.647 -6.351 -4.706 1.00 75.06 115 ALA A N 1
ATOM 905 C CA . ALA A 1 115 ? 29.276 -7.761 -4.591 1.00 75.06 115 ALA A CA 1
ATOM 906 C C . ALA A 1 115 ? 30.161 -8.645 -5.481 1.00 75.06 115 ALA A C 1
ATOM 908 O O . ALA A 1 115 ? 30.666 -9.665 -5.022 1.00 75.06 115 ALA A O 1
ATOM 909 N N . ARG A 1 116 ? 30.482 -8.179 -6.698 1.00 77.25 116 ARG A N 1
ATOM 910 C CA . ARG A 1 116 ? 31.444 -8.846 -7.592 1.00 77.25 116 ARG A CA 1
ATOM 911 C C . ARG A 1 116 ? 32.843 -8.990 -6.992 1.00 77.25 116 ARG A C 1
ATOM 913 O O . ARG A 1 116 ? 33.512 -9.970 -7.279 1.00 77.25 116 ARG A O 1
ATOM 920 N N . LYS A 1 117 ? 33.292 -8.036 -6.166 1.00 81.94 117 LYS A N 1
ATOM 921 C CA . LYS A 1 117 ? 34.600 -8.118 -5.482 1.00 81.94 117 LYS A CA 1
ATOM 922 C C . LYS A 1 117 ? 34.673 -9.242 -4.448 1.00 81.94 117 LYS A C 1
ATOM 924 O O . LYS A 1 117 ? 35.772 -9.660 -4.114 1.00 81.94 117 LYS A O 1
ATOM 929 N N . VAL A 1 118 ? 33.529 -9.670 -3.922 1.00 81.38 118 VAL A N 1
ATOM 930 C CA . VAL A 1 118 ? 33.420 -10.689 -2.866 1.00 81.38 118 VAL A CA 1
ATOM 931 C C . VAL A 1 118 ? 32.762 -11.964 -3.413 1.00 81.38 118 VAL A C 1
ATOM 933 O O . VAL A 1 118 ? 32.413 -12.847 -2.647 1.00 81.38 118 VAL A O 1
ATOM 936 N N . GLU A 1 119 ? 32.553 -12.052 -4.734 1.00 76.88 119 GLU A N 1
ATOM 937 C CA . GLU A 1 119 ? 31.827 -13.152 -5.394 1.00 76.88 119 GLU A CA 1
ATOM 938 C C . GLU A 1 119 ? 30.461 -13.456 -4.740 1.00 76.88 119 GLU A C 1
ATOM 940 O O . GLU A 1 119 ? 29.951 -14.576 -4.773 1.00 76.88 119 GLU A O 1
ATOM 945 N N . ALA A 1 120 ? 29.842 -12.432 -4.142 1.00 71.38 120 ALA A N 1
ATOM 946 C CA . ALA A 1 120 ? 28.581 -12.573 -3.435 1.00 71.38 120 ALA A CA 1
ATOM 947 C C . ALA A 1 120 ? 27.457 -12.827 -4.444 1.00 71.38 120 ALA A C 1
ATOM 949 O O . ALA A 1 120 ? 27.163 -11.978 -5.289 1.00 71.38 120 ALA A O 1
ATOM 950 N N . THR A 1 121 ? 26.824 -13.992 -4.329 1.00 70.75 121 THR A N 1
ATOM 951 C CA . THR A 1 121 ? 25.721 -14.410 -5.195 1.00 70.75 121 THR A CA 1
ATOM 952 C C . THR A 1 121 ? 24.412 -14.312 -4.424 1.00 70.75 121 THR A C 1
ATOM 954 O O . THR A 1 121 ? 24.291 -14.836 -3.319 1.00 70.75 121 THR A O 1
ATOM 957 N N . THR A 1 122 ? 23.423 -13.626 -4.993 1.00 66.88 122 THR A N 1
ATOM 958 C CA . THR A 1 122 ? 22.052 -13.659 -4.480 1.00 66.88 122 THR A CA 1
ATOM 959 C C . THR A 1 122 ? 21.455 -15.029 -4.747 1.00 66.88 122 THR A C 1
ATOM 961 O O . THR A 1 122 ? 21.289 -15.412 -5.904 1.00 66.88 122 THR A O 1
ATOM 964 N N . VAL A 1 123 ? 21.111 -15.747 -3.684 1.00 62.91 123 VAL A N 1
ATOM 965 C CA . VAL A 1 123 ? 20.415 -17.033 -3.761 1.00 62.91 123 VAL A CA 1
ATOM 966 C C . VAL A 1 123 ? 18.993 -16.807 -3.253 1.00 62.91 123 VAL A C 1
ATOM 968 O O . VAL A 1 123 ? 18.802 -16.140 -2.234 1.00 62.91 123 VAL A O 1
ATOM 971 N N . SER A 1 124 ? 17.982 -17.293 -3.977 1.00 60.81 124 SER A N 1
ATOM 972 C CA . SER A 1 124 ? 16.615 -17.320 -3.448 1.00 60.81 124 SER A CA 1
ATOM 973 C C . SER A 1 124 ? 16.561 -18.288 -2.266 1.00 60.81 124 SER A C 1
ATOM 975 O O . SER A 1 124 ? 17.220 -19.325 -2.283 1.00 60.81 124 SER A O 1
ATOM 977 N N . LEU A 1 125 ? 15.763 -17.983 -1.241 1.00 59.41 125 LEU A N 1
ATOM 978 C CA . LEU A 1 125 ? 15.598 -18.880 -0.087 1.00 59.41 125 LEU A CA 1
ATOM 979 C C . LEU A 1 125 ? 15.134 -20.284 -0.520 1.00 59.41 125 LEU A C 1
ATOM 981 O O . LEU A 1 125 ? 15.564 -21.279 0.047 1.00 59.41 125 LEU A O 1
ATOM 985 N N . GLN A 1 126 ? 14.346 -20.362 -1.593 1.00 58.81 126 GLN A N 1
ATOM 986 C CA . GLN A 1 126 ? 13.880 -21.603 -2.215 1.00 58.81 126 GLN A CA 1
ATOM 987 C C . GLN A 1 126 ? 14.982 -22.384 -2.953 1.00 58.81 126 GLN A C 1
ATOM 989 O O . GLN A 1 126 ? 14.851 -23.582 -3.159 1.00 58.81 126 GLN A O 1
ATOM 994 N N . ALA A 1 127 ? 16.075 -21.741 -3.372 1.00 62.00 127 ALA A N 1
ATOM 995 C CA . ALA A 1 127 ? 17.214 -22.457 -3.952 1.00 62.00 127 ALA A CA 1
ATOM 996 C C . ALA A 1 127 ? 18.107 -23.094 -2.871 1.00 62.00 127 ALA A C 1
ATOM 998 O O . ALA A 1 127 ? 18.888 -23.986 -3.183 1.00 62.00 127 ALA A O 1
ATOM 999 N N . LEU A 1 128 ? 17.973 -22.664 -1.610 1.00 58.16 128 LEU A N 1
ATOM 1000 C CA . LEU A 1 128 ? 18.649 -23.269 -0.459 1.00 58.16 128 LEU A CA 1
ATOM 1001 C C . LEU A 1 128 ? 17.867 -24.447 0.145 1.00 58.16 128 LEU A C 1
ATOM 1003 O O . LEU A 1 128 ? 18.442 -25.204 0.918 1.00 58.16 128 LEU A O 1
ATOM 1007 N N . SER A 1 129 ? 16.583 -24.612 -0.196 1.00 55.19 129 SER A N 1
ATOM 1008 C CA . SER A 1 129 ? 15.743 -25.717 0.293 1.00 55.19 129 SER A CA 1
ATOM 1009 C C . SER A 1 129 ? 15.899 -27.024 -0.493 1.00 55.19 129 SER A C 1
ATOM 1011 O O . SER A 1 129 ? 15.273 -28.017 -0.146 1.00 55.19 129 SER A O 1
ATOM 1013 N N . VAL A 1 130 ? 16.732 -27.051 -1.539 1.00 57.12 130 VAL A N 1
ATOM 1014 C CA . VAL A 1 130 ? 17.080 -28.294 -2.242 1.00 57.12 130 VAL A CA 1
ATOM 1015 C C . VAL A 1 130 ? 18.293 -28.906 -1.543 1.00 57.12 130 VAL A C 1
ATOM 1017 O O . VAL A 1 130 ? 19.426 -28.479 -1.766 1.00 57.12 130 VAL A O 1
ATOM 1020 N N . GLY A 1 131 ? 18.052 -29.873 -0.656 1.00 55.88 131 GLY A N 1
ATOM 1021 C CA . GLY A 1 131 ? 19.114 -30.672 -0.042 1.00 55.88 131 GLY A CA 1
ATOM 1022 C C . GLY A 1 131 ? 19.860 -31.531 -1.073 1.00 55.88 131 GLY A C 1
ATOM 1023 O O . GLY A 1 131 ? 19.336 -31.830 -2.145 1.00 55.88 131 GLY A O 1
ATOM 1024 N N . GLU A 1 132 ? 21.083 -31.955 -0.736 1.00 55.53 132 GLU A N 1
ATOM 1025 C CA . GLU A 1 132 ? 21.957 -32.799 -1.580 1.00 55.53 132 GLU A CA 1
ATOM 1026 C C . GLU A 1 132 ? 21.299 -34.141 -1.979 1.00 55.53 132 GLU A C 1
ATOM 1028 O O . GLU A 1 132 ? 21.621 -34.700 -3.025 1.00 55.53 132 GLU A O 1
ATOM 1033 N N . ASP A 1 133 ? 20.303 -34.589 -1.207 1.00 58.66 133 ASP A N 1
ATOM 1034 C CA . ASP A 1 133 ? 19.544 -35.827 -1.418 1.00 58.66 133 ASP A CA 1
ATOM 1035 C C . ASP A 1 133 ? 18.236 -35.651 -2.220 1.00 58.66 133 ASP A C 1
ATOM 1037 O O . ASP A 1 133 ? 17.501 -36.614 -2.433 1.00 58.66 133 ASP A O 1
ATOM 1041 N N . GLY A 1 134 ? 17.928 -34.4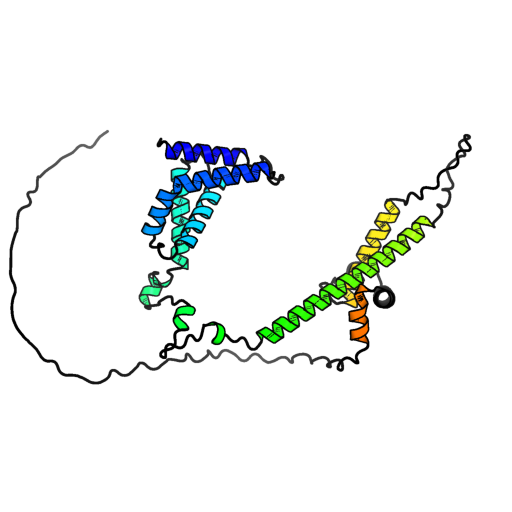40 -2.704 1.00 57.47 134 GLY A N 1
ATOM 1042 C CA . GLY A 1 134 ? 16.760 -34.195 -3.562 1.00 57.47 134 GLY A CA 1
ATOM 1043 C C . GLY A 1 134 ? 15.397 -34.333 -2.871 1.00 57.47 134 GLY A C 1
ATOM 1044 O O . GLY A 1 134 ? 14.373 -34.350 -3.556 1.00 57.47 134 GLY A O 1
ATOM 1045 N N . GLU A 1 135 ? 15.358 -34.417 -1.540 1.00 55.38 135 GLU A N 1
ATOM 1046 C CA . GLU A 1 135 ? 14.114 -34.293 -0.782 1.00 55.38 135 GLU A CA 1
ATOM 1047 C C . GLU A 1 135 ? 13.707 -32.817 -0.687 1.00 55.38 135 GLU A C 1
ATOM 1049 O O . GLU A 1 135 ? 14.466 -31.968 -0.216 1.00 55.38 135 GLU A O 1
ATOM 1054 N N . ASP A 1 136 ? 12.491 -32.531 -1.161 1.00 49.72 136 ASP A N 1
ATOM 1055 C CA . ASP A 1 136 ? 11.812 -31.231 -1.134 1.00 49.72 136 ASP A CA 1
ATOM 1056 C C . ASP A 1 136 ? 11.447 -30.854 0.319 1.00 49.72 136 ASP A C 1
ATOM 1058 O O . ASP A 1 136 ? 10.288 -30.834 0.737 1.00 49.72 136 ASP A O 1
ATOM 1062 N N . GLY A 1 137 ? 12.456 -30.580 1.141 1.00 53.41 137 GLY A N 1
ATOM 1063 C CA . GLY A 1 137 ? 12.278 -29.935 2.433 1.00 53.41 137 GLY A CA 1
ATOM 1064 C C . GLY A 1 137 ? 12.055 -28.450 2.197 1.00 53.41 137 GLY A C 1
ATOM 1065 O O . GLY A 1 137 ? 13.001 -27.674 2.289 1.00 53.41 137 GLY A O 1
ATOM 1066 N N . GLY A 1 138 ? 10.832 -28.051 1.828 1.00 53.53 138 GLY A N 1
ATOM 1067 C CA . GLY A 1 138 ? 10.496 -26.647 1.578 1.00 53.53 138 GLY A CA 1
ATOM 1068 C C . GLY A 1 138 ? 11.042 -25.745 2.690 1.00 53.53 138 GLY A C 1
ATOM 1069 O O . GLY A 1 138 ? 11.029 -26.129 3.855 1.00 53.53 138 GLY A O 1
ATOM 1070 N N . ALA A 1 139 ? 11.526 -24.545 2.354 1.00 53.25 139 ALA A N 1
ATOM 1071 C CA . ALA A 1 139 ? 12.118 -23.603 3.319 1.00 53.25 139 ALA A CA 1
ATOM 1072 C C . ALA A 1 139 ? 11.221 -23.312 4.548 1.00 53.25 139 ALA A C 1
ATOM 1074 O O . ALA A 1 139 ? 11.707 -22.863 5.581 1.00 53.25 139 ALA A O 1
ATOM 1075 N N . GLU A 1 140 ? 9.925 -23.603 4.434 1.00 53.09 140 GLU A N 1
ATOM 1076 C CA . GLU A 1 140 ? 8.913 -23.601 5.494 1.00 53.09 140 GLU A CA 1
ATOM 1077 C C . GLU A 1 140 ? 9.207 -24.602 6.633 1.00 53.09 140 GLU A C 1
ATOM 1079 O O . GLU A 1 140 ? 8.879 -24.315 7.775 1.00 53.09 140 GLU A O 1
ATOM 1084 N N . VAL A 1 141 ? 9.875 -25.729 6.353 1.00 54.47 141 VAL A N 1
ATOM 1085 C CA . VAL A 1 141 ? 10.311 -26.742 7.339 1.00 54.47 141 VAL A CA 1
ATOM 1086 C C . VAL A 1 141 ? 11.607 -26.323 8.046 1.00 54.47 141 VAL A C 1
ATOM 1088 O O . VAL A 1 141 ? 11.888 -26.760 9.155 1.00 54.47 141 VAL A O 1
ATOM 1091 N N . LEU A 1 142 ? 12.415 -25.456 7.424 1.00 57.25 142 LEU A N 1
ATOM 1092 C CA . LEU A 1 142 ? 13.690 -25.008 7.997 1.00 57.25 142 LEU A CA 1
ATOM 1093 C C . LEU A 1 142 ? 13.541 -23.778 8.910 1.00 57.25 142 LEU A C 1
ATOM 1095 O O . LEU A 1 142 ? 14.435 -23.491 9.704 1.00 57.25 142 LEU A O 1
ATOM 1099 N N . ILE A 1 143 ? 12.437 -23.036 8.781 1.00 58.75 143 ILE A N 1
ATOM 1100 C CA . ILE A 1 143 ? 12.117 -21.850 9.589 1.00 58.75 143 ILE A CA 1
ATOM 1101 C C . ILE A 1 143 ? 10.916 -22.183 10.483 1.00 58.75 143 ILE A C 1
ATOM 1103 O O . ILE A 1 143 ? 9.858 -21.562 10.404 1.00 58.75 143 ILE A O 1
ATOM 1107 N N . GLU A 1 144 ? 11.066 -23.196 11.331 1.00 66.25 144 GLU A N 1
ATOM 1108 C CA . GLU A 1 144 ? 10.131 -23.410 12.433 1.00 66.25 144 GLU A CA 1
ATOM 1109 C C . GLU A 1 144 ? 10.378 -22.326 13.494 1.00 66.25 144 GLU A C 1
ATOM 1111 O O . GLU A 1 144 ? 11.374 -22.344 14.217 1.00 66.25 144 GLU A O 1
ATOM 1116 N N . ASP A 1 145 ? 9.489 -21.333 13.574 1.00 76.00 145 ASP A N 1
ATOM 1117 C CA . ASP A 1 145 ? 9.442 -20.431 14.725 1.00 76.00 145 ASP A CA 1
ATOM 1118 C C . ASP A 1 145 ? 8.667 -21.121 15.852 1.00 76.00 145 ASP A C 1
ATOM 1120 O O . ASP A 1 145 ? 7.434 -21.133 15.872 1.00 76.00 145 ASP A O 1
ATOM 1124 N N . GLU A 1 146 ? 9.405 -21.691 16.807 1.00 81.75 146 GLU A N 1
ATOM 1125 C CA . GLU A 1 146 ? 8.862 -22.366 17.994 1.00 81.75 146 GLU A CA 1
ATOM 1126 C C . GLU A 1 146 ? 7.891 -21.479 18.801 1.00 81.75 146 GLU A C 1
ATOM 1128 O O . GLU A 1 146 ? 7.033 -21.985 19.528 1.00 81.75 146 GLU A O 1
ATOM 1133 N N . ASN A 1 147 ? 7.985 -20.149 18.668 1.00 83.75 147 ASN A N 1
ATOM 1134 C CA . ASN A 1 147 ? 7.110 -19.203 19.356 1.00 83.75 147 ASN A CA 1
ATOM 1135 C C . ASN A 1 147 ? 5.906 -18.761 18.513 1.00 83.75 147 ASN A C 1
ATOM 1137 O O . ASN A 1 147 ? 5.031 -18.074 19.039 1.00 83.75 147 ASN A O 1
ATOM 1141 N N . ALA A 1 148 ? 5.806 -19.144 17.236 1.00 86.75 148 ALA A N 1
ATOM 1142 C CA . ALA A 1 148 ? 4.744 -18.660 16.354 1.00 86.75 148 ALA A CA 1
ATOM 1143 C C . ALA A 1 148 ? 3.348 -19.026 16.871 1.00 86.75 148 ALA A C 1
ATOM 1145 O O . ALA A 1 148 ? 2.454 -18.176 16.882 1.00 86.75 148 ALA A O 1
ATOM 1146 N N . LEU A 1 149 ? 3.159 -20.261 17.349 1.00 85.62 149 LEU A N 1
ATOM 1147 C CA . LEU A 1 149 ? 1.880 -20.701 17.911 1.00 85.62 149 LEU A CA 1
ATOM 1148 C C . LEU A 1 149 ? 1.534 -19.905 19.173 1.00 85.62 149 LEU A C 1
ATOM 1150 O O . LEU A 1 149 ? 0.448 -19.339 19.260 1.00 85.62 149 LEU A O 1
ATOM 1154 N N . SER A 1 150 ? 2.471 -19.800 20.118 1.00 89.81 150 SER A N 1
ATOM 1155 C CA . SER A 1 150 ? 2.229 -19.129 21.399 1.00 89.81 150 SER A CA 1
ATOM 1156 C C . SER A 1 150 ? 1.984 -17.626 21.232 1.00 89.81 150 SER A C 1
ATOM 1158 O O . SER A 1 150 ? 1.085 -17.078 21.868 1.00 89.81 150 SER A O 1
ATOM 1160 N N . LEU A 1 151 ? 2.718 -16.961 20.334 1.00 88.75 151 LEU A N 1
ATOM 1161 C CA . LEU A 1 151 ? 2.513 -15.552 19.996 1.00 88.75 151 LEU A CA 1
ATOM 1162 C C . LEU A 1 151 ? 1.190 -15.326 19.264 1.00 88.75 151 LEU A C 1
ATOM 1164 O O . LEU A 1 151 ? 0.507 -14.337 19.531 1.00 88.75 151 LEU A O 1
ATOM 1168 N N . THR A 1 152 ? 0.802 -16.240 18.372 1.00 90.44 152 THR A N 1
ATOM 1169 C CA . THR A 1 152 ? -0.476 -16.151 17.655 1.00 90.44 152 THR A CA 1
ATOM 1170 C C . THR A 1 152 ? -1.651 -16.360 18.604 1.00 90.44 152 THR A C 1
ATOM 1172 O O . THR A 1 152 ? -2.605 -15.588 18.566 1.00 90.44 152 THR A O 1
ATOM 1175 N N . GLU A 1 153 ? -1.581 -17.352 19.492 1.00 92.38 153 GLU A N 1
ATOM 1176 C CA . GLU A 1 153 ? -2.603 -17.598 20.513 1.00 92.38 153 GLU A CA 1
ATOM 1177 C C . GLU A 1 153 ? -2.704 -16.437 21.505 1.00 92.38 153 GLU A C 1
ATOM 1179 O O . GLU A 1 153 ? -3.812 -15.998 21.818 1.00 92.38 153 GLU A O 1
ATOM 1184 N N . ALA A 1 154 ? -1.569 -15.886 21.946 1.00 91.31 154 ALA A N 1
ATOM 1185 C CA . ALA A 1 154 ? -1.543 -14.702 22.798 1.00 91.31 154 ALA A CA 1
ATOM 1186 C C . ALA A 1 154 ? -2.171 -13.493 22.090 1.00 91.31 154 ALA A C 1
ATOM 1188 O O . ALA A 1 154 ? -3.081 -12.871 22.633 1.00 91.31 154 ALA A O 1
ATOM 1189 N N . GLY A 1 155 ? -1.772 -13.211 20.846 1.00 90.75 155 GLY A N 1
ATOM 1190 C CA . GLY A 1 155 ? -2.324 -12.109 20.059 1.00 90.75 155 GLY A CA 1
ATOM 1191 C C . GLY A 1 155 ? -3.818 -12.271 19.762 1.00 90.75 155 GLY A C 1
ATOM 1192 O O . GLY A 1 155 ? -4.579 -11.306 19.852 1.00 90.75 155 GLY A O 1
ATOM 1193 N N . ALA A 1 156 ? -4.269 -13.490 19.458 1.00 92.12 156 ALA A N 1
ATOM 1194 C CA . ALA A 1 156 ? -5.683 -13.797 19.271 1.00 92.12 156 ALA A CA 1
ATOM 1195 C C . ALA A 1 156 ? -6.472 -13.625 20.578 1.00 92.12 156 ALA A C 1
ATOM 1197 O O . ALA A 1 156 ? -7.549 -13.026 20.571 1.00 92.12 156 ALA A O 1
ATOM 1198 N N . SER A 1 157 ? -5.926 -14.096 21.701 1.00 90.00 157 SER A N 1
ATOM 1199 C CA . SER A 1 157 ? -6.509 -13.918 23.033 1.00 90.00 157 SER A CA 1
ATOM 1200 C C . SER A 1 157 ? -6.633 -12.436 23.395 1.00 90.00 157 SER A C 1
ATOM 1202 O O . SER A 1 157 ? -7.712 -11.993 23.788 1.00 90.00 157 SER A O 1
ATOM 1204 N N . ASP A 1 158 ? -5.576 -11.649 23.195 1.00 89.31 158 ASP A N 1
ATOM 1205 C CA . ASP A 1 158 ? -5.561 -10.208 23.464 1.00 89.31 158 ASP A CA 1
ATOM 1206 C C . ASP A 1 158 ? -6.560 -9.458 22.575 1.00 89.31 158 ASP A C 1
ATOM 1208 O O . ASP A 1 158 ? -7.297 -8.587 23.049 1.00 89.31 158 ASP A O 1
ATOM 1212 N N . TYR A 1 159 ? -6.653 -9.828 21.294 1.00 88.88 159 TYR A N 1
ATOM 1213 C CA . TYR A 1 159 ? -7.629 -9.258 20.369 1.00 88.88 159 TYR A CA 1
ATOM 1214 C C . TYR A 1 159 ? -9.071 -9.549 20.804 1.00 88.88 159 TYR A C 1
ATOM 1216 O O . TYR A 1 159 ? -9.906 -8.639 20.844 1.00 88.88 159 TYR A O 1
ATOM 1224 N N . LEU A 1 160 ? -9.373 -10.803 21.154 1.00 89.62 160 LEU A N 1
ATOM 1225 C CA . LEU A 1 160 ? -10.701 -11.207 21.615 1.00 89.62 160 LEU A CA 1
ATOM 1226 C C . LEU A 1 160 ? -11.057 -10.539 22.946 1.00 89.62 160 LEU A C 1
ATOM 1228 O O . LEU A 1 160 ? -12.174 -10.036 23.092 1.00 89.62 160 LEU A O 1
ATOM 1232 N N . ALA A 1 161 ? -10.107 -10.459 23.880 1.00 88.62 161 ALA A N 1
ATOM 1233 C CA . ALA A 1 161 ? -10.272 -9.747 25.140 1.00 88.62 161 ALA A CA 1
ATOM 1234 C C . ALA A 1 161 ? -10.568 -8.260 24.895 1.00 88.62 161 ALA A C 1
ATOM 1236 O O . ALA A 1 161 ? -11.576 -7.747 25.381 1.00 88.62 161 ALA A O 1
ATOM 1237 N N . GLY A 1 162 ? -9.767 -7.582 24.068 1.00 86.88 162 GLY A N 1
ATOM 1238 C CA . GLY A 1 162 ? -9.975 -6.177 23.718 1.00 86.88 162 GLY A CA 1
ATOM 1239 C C . GLY A 1 162 ? -11.315 -5.924 23.018 1.00 86.88 162 GLY A C 1
ATOM 1240 O O . GLY A 1 162 ? -12.016 -4.963 23.341 1.00 86.88 162 GLY A O 1
ATOM 1241 N N . SER A 1 163 ? -11.717 -6.806 22.100 1.00 89.19 163 SER A N 1
ATOM 1242 C CA . SER A 1 163 ? -13.017 -6.742 21.419 1.00 89.19 163 SER A CA 1
ATOM 1243 C C . SER A 1 163 ? -14.183 -6.888 22.404 1.00 89.19 163 SER A C 1
ATOM 1245 O O . SER A 1 163 ? -15.123 -6.086 22.396 1.00 89.19 163 SER A O 1
ATOM 1247 N N . ALA A 1 164 ? -14.090 -7.850 23.325 1.00 88.81 164 ALA A N 1
ATOM 1248 C CA . ALA A 1 164 ? -15.091 -8.053 24.361 1.00 88.81 164 ALA A CA 1
ATOM 1249 C C . ALA A 1 164 ? -15.186 -6.850 25.314 1.00 88.81 164 ALA A C 1
ATOM 1251 O O . ALA A 1 164 ? -16.287 -6.379 25.606 1.00 88.81 164 ALA A O 1
ATOM 1252 N N . MET A 1 165 ? -14.050 -6.295 25.750 1.00 88.38 165 MET A N 1
ATOM 1253 C CA . MET A 1 165 ? -13.997 -5.106 26.610 1.00 88.38 165 MET A CA 1
ATOM 1254 C C . MET A 1 165 ? -14.651 -3.881 25.957 1.00 88.38 165 MET A C 1
ATOM 1256 O O . MET A 1 165 ? -15.424 -3.171 26.610 1.00 88.38 165 MET A O 1
ATOM 1260 N N . ARG A 1 166 ? -14.413 -3.659 24.657 1.00 89.12 166 ARG A N 1
ATOM 1261 C CA . ARG A 1 166 ? -15.083 -2.599 23.883 1.00 89.12 166 ARG A CA 1
ATOM 1262 C C . ARG A 1 166 ? -16.591 -2.829 23.817 1.00 89.12 166 ARG A C 1
ATOM 1264 O O . ARG A 1 166 ? -17.351 -1.932 24.167 1.00 89.12 166 ARG A O 1
ATOM 1271 N N . SER A 1 167 ? -17.021 -4.048 23.488 1.00 90.31 167 SER A N 1
ATOM 1272 C CA . SER A 1 167 ? -18.446 -4.399 23.406 1.00 90.31 167 SER A CA 1
ATOM 1273 C C . SER A 1 167 ? -19.187 -4.214 24.739 1.00 90.31 167 SER A C 1
ATOM 1275 O O . SER A 1 167 ? -20.308 -3.694 24.773 1.00 90.31 167 SER A O 1
ATOM 1277 N N . MET A 1 168 ? -18.558 -4.585 25.860 1.00 88.81 168 MET A N 1
ATOM 1278 C CA . MET A 1 168 ? -19.098 -4.357 27.206 1.00 88.81 168 MET A CA 1
ATOM 1279 C C . MET A 1 168 ? -19.214 -2.863 27.527 1.00 88.81 168 MET A C 1
ATOM 1281 O O . MET A 1 168 ? -20.228 -2.417 28.067 1.00 88.81 168 MET A O 1
ATOM 1285 N N . THR A 1 169 ? -18.194 -2.082 27.168 1.00 89.75 169 THR A N 1
ATOM 1286 C CA . THR A 1 169 ? -18.178 -0.631 27.389 1.00 89.75 169 THR A CA 1
ATOM 1287 C C . THR A 1 169 ? -19.248 0.075 26.561 1.00 89.75 169 THR A C 1
ATOM 1289 O O . THR A 1 169 ? -19.967 0.918 27.096 1.00 89.75 169 THR A O 1
ATOM 1292 N N . ASP A 1 170 ? -19.411 -0.299 25.292 1.00 90.50 170 ASP A N 1
ATOM 1293 C CA . ASP A 1 170 ? -20.446 0.258 24.419 1.00 90.50 170 ASP A CA 1
ATOM 1294 C C . ASP A 1 170 ? -21.849 -0.051 24.969 1.00 90.50 170 ASP A C 1
ATOM 1296 O O . ASP A 1 170 ? -22.676 0.852 25.102 1.00 90.50 170 ASP A O 1
ATOM 1300 N N . SER A 1 171 ? -22.089 -1.289 25.416 1.00 89.88 171 SER A N 1
ATOM 1301 C CA . SER A 1 171 ? -23.375 -1.692 26.016 1.00 89.88 171 SER A CA 1
ATOM 1302 C C . SER A 1 171 ? -23.671 -0.922 27.314 1.00 89.88 171 SER A C 1
ATOM 1304 O O . SER A 1 171 ? -24.804 -0.502 27.563 1.00 89.88 171 SER A O 1
ATOM 1306 N N . TYR A 1 172 ? -22.643 -0.657 28.126 1.00 90.12 172 TYR A N 1
ATOM 1307 C CA . TYR A 1 172 ? -22.746 0.200 29.309 1.00 90.12 172 TYR A CA 1
ATOM 1308 C C . TYR A 1 172 ? -23.071 1.661 28.964 1.00 90.12 172 TYR A C 1
ATOM 1310 O O . TYR A 1 172 ? -23.956 2.260 29.583 1.00 90.12 172 TYR A O 1
ATOM 1318 N N . VAL A 1 173 ? -22.397 2.242 27.967 1.00 91.06 173 VAL A N 1
ATOM 1319 C CA . VAL A 1 173 ? -22.676 3.611 27.504 1.00 91.06 173 VAL A CA 1
ATOM 1320 C C . VAL A 1 173 ? -24.097 3.711 26.950 1.00 91.06 173 VAL A C 1
ATOM 1322 O O . VAL A 1 173 ? -24.808 4.664 27.273 1.00 91.06 173 VAL A O 1
ATOM 1325 N N . ASP A 1 174 ? -24.551 2.714 26.194 1.00 90.00 174 ASP A N 1
ATOM 1326 C CA . ASP A 1 174 ? -25.915 2.643 25.670 1.00 90.00 174 ASP A CA 1
ATOM 1327 C C . ASP A 1 174 ? -26.956 2.548 26.788 1.00 90.00 174 ASP A C 1
ATOM 1329 O O . ASP A 1 174 ? -27.989 3.222 26.737 1.00 90.00 174 ASP A O 1
ATOM 1333 N N . HIS A 1 175 ? -26.681 1.762 27.832 1.00 89.38 175 HIS A N 1
ATOM 1334 C CA . HIS A 1 175 ? -27.532 1.685 29.015 1.00 89.38 175 HIS A CA 1
ATOM 1335 C C . HIS A 1 175 ? -27.644 3.044 29.723 1.00 89.38 175 HIS A C 1
ATOM 1337 O O . HIS A 1 175 ? -28.751 3.505 30.022 1.00 89.38 175 HIS A O 1
ATOM 1343 N N . LEU A 1 176 ? -26.522 3.743 29.922 1.00 88.81 176 LEU A N 1
ATOM 1344 C CA . LEU A 1 176 ? -26.535 5.086 30.501 1.00 88.81 176 LEU A CA 1
ATOM 1345 C C . LEU A 1 176 ? -27.232 6.111 29.602 1.00 88.81 176 LEU A C 1
ATOM 1347 O O . LEU A 1 176 ? -27.941 6.975 30.120 1.00 88.81 176 LEU A O 1
ATOM 1351 N N . ARG A 1 177 ? -27.078 6.012 28.275 1.00 88.69 177 ARG A N 1
ATOM 1352 C CA . ARG A 1 177 ? -27.778 6.876 27.317 1.00 88.69 177 ARG A CA 1
ATOM 1353 C C . ARG A 1 177 ? -29.289 6.671 27.418 1.00 88.69 177 ARG A C 1
ATOM 1355 O O . ARG A 1 177 ? -30.018 7.651 27.529 1.00 88.69 177 ARG A O 1
ATOM 1362 N N . LYS A 1 178 ? -29.765 5.421 27.478 1.00 89.62 178 LYS A N 1
ATOM 1363 C CA . LYS A 1 178 ? -31.192 5.091 27.668 1.00 89.62 178 LYS A CA 1
ATOM 1364 C C . LYS A 1 178 ? -31.743 5.659 28.978 1.00 89.62 178 LYS A C 1
ATOM 1366 O O . LYS A 1 178 ? -32.799 6.293 28.969 1.00 89.62 178 LYS A O 1
ATOM 1371 N N . ILE A 1 179 ? -31.024 5.492 30.092 1.00 89.19 179 ILE A N 1
ATOM 1372 C CA . ILE A 1 179 ? -31.430 6.063 31.386 1.00 89.19 179 ILE A CA 1
ATOM 1373 C C . ILE A 1 179 ? -31.443 7.592 31.318 1.00 89.19 179 ILE A C 1
ATOM 1375 O O . ILE A 1 179 ? -32.430 8.201 31.727 1.00 89.19 179 ILE A O 1
ATOM 1379 N N . GLY A 1 180 ? -30.395 8.210 30.770 1.00 85.31 180 GLY A N 1
ATOM 1380 C CA . GLY A 1 180 ? -30.292 9.657 30.597 1.00 85.31 180 GLY A CA 1
ATOM 1381 C C . GLY A 1 180 ? -31.461 10.221 29.797 1.00 85.31 180 GLY A C 1
ATOM 1382 O O . GLY A 1 180 ? -32.185 11.077 30.295 1.00 85.31 180 GLY A O 1
ATOM 1383 N N . LEU A 1 181 ? -31.731 9.663 28.616 1.00 85.69 181 LEU A N 1
ATOM 1384 C CA . LEU A 1 181 ? -32.873 10.046 27.783 1.00 85.69 181 LEU A CA 1
ATOM 1385 C C . LEU A 1 181 ? -34.212 9.866 28.511 1.00 85.69 181 LEU A C 1
ATOM 1387 O O . LEU A 1 181 ? -35.084 10.726 28.407 1.00 85.69 181 LEU A O 1
ATOM 1391 N N . SER A 1 182 ? -34.375 8.793 29.294 1.00 84.50 182 SER A N 1
ATOM 1392 C CA . SER A 1 182 ? -35.588 8.577 30.097 1.00 84.50 182 SER A CA 1
ATOM 1393 C C . SER A 1 182 ? -35.751 9.594 31.235 1.00 84.50 182 SER A C 1
ATOM 1395 O O . SER A 1 182 ? -36.871 9.938 31.605 1.00 84.50 182 SER A O 1
ATOM 1397 N N . GLN A 1 183 ? -34.648 10.099 31.795 1.00 84.38 183 GLN A N 1
ATOM 1398 C CA . GLN A 1 183 ? -34.668 11.136 32.826 1.00 84.38 183 GLN A CA 1
ATOM 1399 C C . GLN A 1 183 ? -34.948 12.510 32.221 1.00 84.38 183 GLN A C 1
ATOM 1401 O O . GLN A 1 183 ? -35.774 13.241 32.763 1.00 84.38 183 GLN A O 1
ATOM 1406 N N . LEU A 1 184 ? -34.318 12.840 31.088 1.00 81.06 184 LEU A N 1
ATOM 1407 C CA . LEU A 1 184 ? -34.575 14.084 30.360 1.00 81.06 184 LEU A CA 1
ATOM 1408 C C . LEU A 1 184 ? -36.029 14.140 29.866 1.00 81.06 184 LEU A C 1
ATOM 1410 O O . LEU A 1 184 ? -36.685 15.164 30.024 1.00 81.06 184 LEU A O 1
ATOM 1414 N N . SER A 1 185 ? -36.581 13.031 29.360 1.00 76.38 185 SER A N 1
ATOM 1415 C CA . SER A 1 185 ? -37.980 12.988 28.909 1.00 76.38 185 SER A CA 1
ATOM 1416 C C . SER A 1 185 ? -38.993 13.112 30.055 1.00 76.38 185 SER A C 1
ATOM 1418 O O . SER A 1 185 ? -40.058 13.709 29.871 1.00 76.38 185 SER A O 1
ATOM 1420 N N . ARG A 1 186 ? -38.660 12.592 31.248 1.00 76.69 186 ARG A N 1
ATOM 1421 C CA . ARG A 1 186 ? -39.486 12.688 32.468 1.00 76.69 186 ARG A CA 1
ATOM 1422 C C . ARG A 1 186 ? -39.345 14.014 33.204 1.00 76.69 186 ARG A C 1
ATOM 1424 O O . ARG A 1 186 ? -40.243 14.362 33.972 1.00 76.69 186 ARG A O 1
ATOM 1431 N N . ARG A 1 187 ? -38.251 14.755 33.009 1.00 70.94 187 ARG A N 1
ATOM 1432 C CA . ARG A 1 187 ? -38.040 16.063 33.635 1.00 70.94 187 ARG A CA 1
ATOM 1433 C C . ARG A 1 187 ? -38.984 17.077 32.990 1.00 70.94 187 ARG A C 1
ATOM 1435 O O . ARG A 1 187 ? -38.638 17.787 32.056 1.00 70.94 187 ARG A O 1
ATOM 1442 N N . THR A 1 188 ? -40.214 17.145 33.499 1.00 56.44 188 THR A N 1
ATOM 1443 C CA . THR A 1 188 ? -41.155 18.220 33.183 1.00 56.44 188 THR A CA 1
ATOM 1444 C C . THR A 1 188 ? -40.495 19.554 33.492 1.00 56.44 188 THR A C 1
ATOM 1446 O O . THR A 1 188 ? -40.151 19.833 34.641 1.00 56.44 188 THR A O 1
ATOM 1449 N N . ARG A 1 189 ? -40.302 20.352 32.438 1.00 56.53 189 ARG A N 1
ATOM 1450 C CA . ARG A 1 189 ? -39.733 21.700 32.476 1.00 56.53 189 ARG A CA 1
ATOM 1451 C C . ARG A 1 189 ? -40.315 22.485 33.662 1.00 56.53 189 ARG A C 1
ATOM 1453 O O . ARG A 1 189 ? -41.535 22.669 33.693 1.00 56.53 189 ARG A O 1
ATOM 1460 N N . PRO A 1 190 ? -39.505 22.982 34.617 1.00 49.66 190 PRO A N 1
ATOM 1461 C CA . PRO A 1 190 ? -39.993 24.008 35.522 1.00 49.66 190 PRO A CA 1
ATOM 1462 C C . PRO A 1 190 ? -40.364 25.210 34.652 1.00 49.66 190 PRO A C 1
ATOM 1464 O O . PRO A 1 190 ? -39.539 25.716 33.888 1.00 49.66 190 PRO A O 1
ATOM 1467 N N . ARG A 1 191 ? -41.639 25.611 34.697 1.00 46.03 191 ARG A N 1
ATOM 1468 C CA . ARG A 1 191 ? -42.138 26.819 34.035 1.00 46.03 191 ARG A CA 1
ATOM 1469 C C . ARG A 1 191 ? -41.195 27.957 34.422 1.00 46.03 191 ARG A C 1
ATOM 1471 O O . ARG A 1 191 ? -41.113 28.303 35.596 1.00 46.03 191 ARG A O 1
ATOM 1478 N N . LYS A 1 192 ? -40.443 28.476 33.448 1.00 46.31 192 LYS A N 1
ATOM 1479 C CA . LYS A 1 192 ? -39.540 29.612 33.640 1.00 46.31 192 LYS A CA 1
ATOM 1480 C C . LYS A 1 192 ? -40.412 30.749 34.183 1.00 46.31 192 LYS A C 1
ATOM 1482 O O . LYS A 1 192 ? -41.314 31.216 33.487 1.00 46.31 192 LYS A O 1
ATOM 1487 N N . ALA A 1 193 ? -40.237 31.096 35.456 1.00 44.25 193 ALA A N 1
ATOM 1488 C CA . ALA A 1 193 ? -40.932 32.212 36.080 1.00 44.25 193 ALA A CA 1
ATOM 1489 C C . ALA A 1 193 ? -40.467 33.485 35.361 1.00 44.25 193 ALA A C 1
ATOM 1491 O O . ALA A 1 193 ? -39.319 33.890 35.513 1.00 44.25 193 ALA A O 1
ATOM 1492 N N . GLY A 1 194 ? -41.311 34.032 34.487 1.00 49.78 194 GLY A N 1
ATOM 1493 C CA . GLY A 1 194 ? -40.981 35.221 33.698 1.00 49.78 194 GLY A CA 1
ATOM 1494 C C . GLY A 1 194 ? -41.762 35.389 32.395 1.00 49.78 194 GLY A C 1
ATOM 1495 O O . GLY A 1 194 ? -41.765 36.484 31.847 1.00 49.78 194 GLY A O 1
ATOM 1496 N N . GLU A 1 195 ? -42.453 34.361 31.895 1.00 44.25 195 GLU A N 1
ATOM 1497 C CA . GLU A 1 195 ? -43.264 34.509 30.679 1.00 44.25 195 GLU A CA 1
ATOM 1498 C C . GLU A 1 195 ? -44.708 34.893 31.044 1.00 44.25 195 GLU A C 1
ATOM 1500 O O . GLU A 1 195 ? -45.464 34.092 31.606 1.00 44.25 195 GLU A O 1
ATOM 1505 N N . ALA A 1 196 ? -45.045 36.163 30.791 1.00 44.78 196 ALA A N 1
ATOM 1506 C CA . ALA A 1 196 ? -46.370 36.741 30.994 1.00 44.78 196 ALA A CA 1
ATOM 1507 C C . ALA A 1 196 ? -47.453 35.931 30.249 1.00 44.78 196 ALA A C 1
ATOM 1509 O O . ALA A 1 196 ? -47.182 35.403 29.164 1.00 44.78 196 ALA A O 1
ATOM 1510 N N . PRO A 1 197 ? -48.675 35.811 30.802 1.00 46.34 197 PRO A N 1
ATOM 1511 C CA . PRO A 1 197 ? -49.743 35.070 30.148 1.00 46.34 197 PRO A CA 1
ATOM 1512 C C . PRO A 1 197 ? -50.145 35.813 28.869 1.00 46.34 197 PRO A C 1
ATOM 1514 O O . PRO A 1 197 ? -50.682 36.914 28.925 1.00 46.34 197 PRO A O 1
ATOM 1517 N N . ARG A 1 198 ? -49.858 35.224 27.705 1.00 52.28 198 ARG A N 1
ATOM 1518 C CA . ARG A 1 198 ? -50.532 35.609 26.466 1.00 52.28 198 ARG A CA 1
ATOM 1519 C C . ARG A 1 198 ? -51.882 34.912 26.447 1.00 52.28 198 ARG A C 1
ATOM 1521 O O . ARG A 1 198 ? -51.941 33.683 26.404 1.00 52.28 198 ARG A O 1
ATOM 1528 N N . ASP A 1 199 ? -52.929 35.722 26.517 1.00 48.47 199 ASP A N 1
ATOM 1529 C CA . ASP A 1 199 ? -54.300 35.331 26.231 1.00 48.47 199 ASP A CA 1
ATOM 1530 C C . ASP A 1 199 ? -54.375 34.672 24.852 1.00 48.47 199 ASP A C 1
ATOM 1532 O O . ASP A 1 199 ? -53.877 35.216 23.864 1.00 48.47 199 ASP A O 1
ATOM 1536 N N . GLY A 1 200 ? -54.999 33.497 24.787 1.00 51.69 200 GLY A N 1
ATOM 1537 C CA . GLY A 1 200 ? -55.355 32.872 23.519 1.00 51.69 200 GLY A CA 1
ATOM 1538 C C . GLY A 1 200 ? -55.068 31.378 23.439 1.00 51.69 200 GLY A C 1
ATOM 1539 O O . GLY A 1 200 ? -53.932 30.945 23.284 1.00 51.69 200 GLY A O 1
ATOM 1540 N N . GLU A 1 201 ? -56.167 30.628 23.410 1.00 40.72 201 GLU A N 1
ATOM 1541 C CA . GLU A 1 201 ? -56.327 29.314 22.782 1.00 40.72 201 GLU A CA 1
ATOM 1542 C C . GLU A 1 201 ? -55.948 28.052 23.575 1.00 40.72 201 GLU A C 1
ATOM 1544 O O . GLU A 1 201 ? -54.828 27.538 23.574 1.00 40.72 201 GLU A O 1
ATOM 1549 N N . ASN A 1 202 ? -57.020 27.456 24.105 1.00 47.88 202 ASN A N 1
ATOM 1550 C CA . ASN A 1 202 ? -57.277 26.019 24.147 1.00 47.88 202 ASN A CA 1
ATOM 1551 C C . ASN A 1 202 ? -56.898 25.320 22.825 1.00 47.88 202 ASN A C 1
ATOM 1553 O O . ASN A 1 202 ? -57.751 25.050 21.981 1.00 47.88 202 ASN A O 1
ATOM 1557 N N . ARG A 1 203 ? -55.628 24.947 22.661 1.00 47.47 203 ARG A N 1
ATOM 1558 C CA . ARG A 1 203 ? -55.241 23.854 21.762 1.00 47.47 203 ARG A CA 1
ATOM 1559 C C . ARG A 1 203 ? -54.589 22.748 22.586 1.00 47.47 203 ARG A C 1
ATOM 1561 O O . ARG A 1 203 ? -53.714 23.053 23.402 1.00 47.47 203 ARG A O 1
ATOM 1568 N N . PRO A 1 204 ? -54.977 21.473 22.399 1.00 44.44 204 PRO A N 1
ATOM 1569 C CA . PRO A 1 204 ? -54.310 20.363 23.058 1.00 44.44 204 PRO A CA 1
ATOM 1570 C C . PRO A 1 204 ? -52.876 20.312 22.529 1.00 44.44 204 PRO A C 1
ATOM 1572 O O . PRO A 1 204 ? -52.614 19.865 21.414 1.00 44.44 204 PRO A O 1
ATOM 1575 N N . ARG A 1 205 ? -51.934 20.846 23.311 1.00 52.84 205 ARG A N 1
ATOM 1576 C CA . ARG A 1 205 ? -50.506 20.765 23.012 1.00 52.84 205 ARG A CA 1
ATOM 1577 C C . ARG A 1 205 ? -50.130 19.288 23.033 1.00 52.84 205 ARG A C 1
ATOM 1579 O O . ARG A 1 205 ? -49.995 18.708 24.110 1.00 52.84 205 ARG A O 1
ATOM 1586 N N . LEU A 1 206 ? -49.982 18.688 21.852 1.00 48.00 206 LEU A N 1
ATOM 1587 C CA . LEU A 1 206 ? -49.283 17.420 21.678 1.00 48.00 206 LEU A CA 1
ATOM 1588 C C . LEU A 1 206 ? -47.933 17.574 22.383 1.00 48.00 206 LEU A C 1
ATOM 1590 O O . LEU A 1 206 ? -47.069 18.323 21.927 1.00 48.00 206 LEU A O 1
ATOM 1594 N N . LYS A 1 207 ? -47.789 16.937 23.550 1.00 51.50 207 LYS A N 1
ATOM 1595 C CA . LYS A 1 207 ? -46.536 16.867 24.306 1.00 51.50 207 LYS A CA 1
ATOM 1596 C C . LYS A 1 207 ? -45.576 15.966 23.535 1.00 51.50 207 LYS A C 1
ATOM 1598 O O . LYS A 1 207 ? -45.296 14.844 23.937 1.00 51.50 207 LYS A O 1
ATOM 1603 N N . ILE A 1 208 ? -45.092 16.445 22.397 1.00 49.66 208 ILE A N 1
ATOM 1604 C CA . ILE A 1 208 ? -43.872 15.915 21.814 1.00 49.66 208 ILE A CA 1
ATOM 1605 C C . ILE A 1 208 ? -42.793 16.413 22.765 1.00 49.66 208 ILE A C 1
ATOM 1607 O O . ILE A 1 208 ? -42.533 17.613 22.844 1.00 49.66 208 ILE A O 1
ATOM 1611 N N . HIS A 1 209 ? -42.284 15.505 23.594 1.00 54.03 209 HIS A N 1
ATOM 1612 C CA . HIS A 1 209 ? -41.171 15.737 24.504 1.00 54.03 209 HIS A CA 1
ATOM 1613 C C . HIS A 1 209 ? -39.935 16.113 23.673 1.00 54.03 209 HIS A C 1
ATOM 1615 O O . HIS A 1 209 ? -39.087 15.271 23.399 1.00 54.03 209 HIS A O 1
ATOM 1621 N N . ALA A 1 210 ? -39.871 17.358 23.203 1.00 62.72 210 ALA A N 1
ATOM 1622 C CA . ALA A 1 210 ? -38.706 17.905 22.537 1.00 62.72 210 ALA A CA 1
ATOM 1623 C C . ALA A 1 210 ? -37.616 18.023 23.603 1.00 62.72 210 ALA A C 1
ATOM 1625 O O . ALA A 1 210 ? -37.663 18.905 24.461 1.00 62.72 210 ALA A O 1
ATOM 1626 N N . ILE A 1 211 ? -36.712 17.046 23.609 1.00 69.56 211 ILE A N 1
ATOM 1627 C CA . ILE A 1 211 ? -35.508 17.059 24.435 1.00 69.56 211 ILE A CA 1
ATOM 1628 C C . ILE A 1 211 ? -34.690 18.276 23.998 1.00 69.56 211 ILE A C 1
ATOM 1630 O O . ILE A 1 211 ? -34.505 18.491 22.800 1.00 69.56 211 ILE A O 1
ATOM 1634 N N . ASP A 1 212 ? -34.247 19.084 24.960 1.00 76.81 212 ASP A N 1
ATOM 1635 C CA . ASP A 1 212 ? -33.417 20.255 24.684 1.00 76.81 212 ASP A CA 1
ATOM 1636 C C . ASP A 1 212 ? -32.067 19.793 24.098 1.00 76.81 212 ASP A C 1
ATOM 1638 O O . ASP A 1 212 ? -31.386 18.982 24.744 1.00 76.81 212 ASP A O 1
ATOM 1642 N N . PRO A 1 213 ? -31.672 20.249 22.892 1.00 77.94 213 PRO A N 1
ATOM 1643 C CA . PRO A 1 213 ? -30.407 19.848 22.279 1.00 77.94 213 PRO A CA 1
ATOM 1644 C C . PRO A 1 213 ? -29.197 20.152 23.175 1.00 77.94 213 PRO A C 1
ATOM 1646 O O . PRO A 1 213 ? -28.275 19.341 23.237 1.00 77.94 213 PRO A O 1
ATOM 1649 N N . GLU A 1 214 ? -29.221 21.236 23.959 1.00 81.44 214 GLU A N 1
ATOM 1650 C CA . GLU A 1 214 ? -28.101 21.581 24.847 1.00 81.44 214 GLU A CA 1
ATOM 1651 C C . GLU A 1 214 ? -27.949 20.610 26.031 1.00 81.44 214 GLU A C 1
ATOM 1653 O O . GLU A 1 214 ? -26.841 20.354 26.512 1.00 81.44 214 GLU A O 1
AT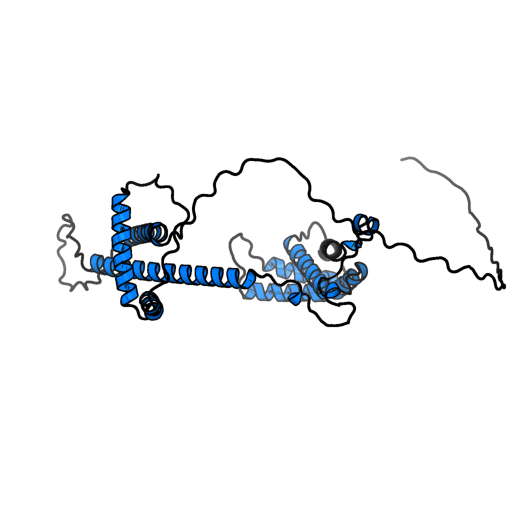OM 1658 N N . GLU A 1 215 ? -29.057 20.073 26.553 1.00 79.12 215 GLU A N 1
ATOM 1659 C CA . GLU A 1 215 ? -29.012 19.077 27.629 1.00 79.12 215 GLU A CA 1
ATOM 1660 C C . GLU A 1 215 ? -28.558 17.708 27.106 1.00 79.12 215 GLU A C 1
ATOM 1662 O O . GLU A 1 215 ? -27.879 16.970 27.828 1.00 79.12 215 GLU A O 1
ATOM 1667 N N . LEU A 1 216 ? -28.888 17.392 25.849 1.00 81.81 216 LEU A N 1
ATOM 1668 C CA . LEU A 1 216 ? -28.418 16.190 25.165 1.00 81.81 216 LEU A CA 1
ATOM 1669 C C . LEU A 1 216 ? -26.900 16.236 24.940 1.00 81.81 216 LEU A C 1
ATOM 1671 O O . LEU A 1 216 ? -26.209 15.286 25.302 1.00 81.81 216 LEU A O 1
ATOM 1675 N N . GLU A 1 217 ? -26.363 17.356 24.452 1.00 84.00 217 GLU A N 1
ATOM 1676 C CA . GLU A 1 217 ? -24.915 17.534 24.272 1.00 84.00 217 GLU A CA 1
ATOM 1677 C C . GLU A 1 217 ? -24.154 17.410 25.601 1.00 84.00 217 GLU A C 1
ATOM 1679 O O . GLU A 1 217 ? -23.133 16.723 25.687 1.00 84.00 217 GLU 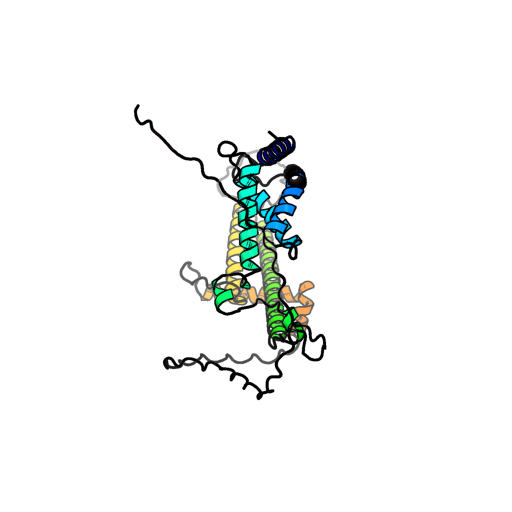A O 1
ATOM 1684 N N . LYS A 1 218 ? -24.678 18.001 26.685 1.00 85.94 218 LYS A N 1
ATOM 1685 C CA . LYS A 1 218 ? -24.095 17.863 28.034 1.00 85.94 218 LYS A CA 1
ATOM 1686 C C . LYS A 1 218 ? -24.118 16.414 28.529 1.00 85.94 218 LYS A C 1
ATOM 1688 O O . LYS A 1 218 ? -23.176 15.978 29.200 1.00 85.94 218 LYS A O 1
ATOM 1693 N N . LEU A 1 219 ? -25.181 15.662 28.225 1.00 84.69 219 LEU A N 1
ATOM 1694 C CA . LEU A 1 219 ? -25.261 14.233 28.530 1.00 84.69 219 LEU A CA 1
ATOM 1695 C C . LEU A 1 219 ? -24.173 13.466 27.767 1.00 84.69 219 LEU A C 1
ATOM 1697 O O . LEU A 1 219 ? -23.437 12.696 28.383 1.00 84.69 219 LEU A O 1
ATOM 1701 N N . GLU A 1 220 ? -24.037 13.695 26.463 1.00 86.19 220 GLU A N 1
ATOM 1702 C CA . GLU A 1 220 ? -23.052 13.015 25.618 1.00 86.19 220 GLU A CA 1
ATOM 1703 C C . GLU A 1 220 ? -21.617 13.321 26.044 1.00 86.19 220 GLU A C 1
ATOM 1705 O O . GLU A 1 220 ? -20.837 12.392 26.244 1.00 86.19 220 GLU A O 1
ATOM 1710 N N . GLN A 1 221 ? -21.284 14.583 26.324 1.00 85.69 221 GLN A N 1
ATOM 1711 C CA . GLN A 1 221 ? -19.970 14.967 26.855 1.00 85.69 221 GLN A CA 1
ATOM 1712 C C . GLN A 1 221 ? -19.646 14.237 28.169 1.00 85.69 221 GLN A C 1
ATOM 1714 O O . GLN A 1 221 ? -18.529 13.749 28.371 1.00 85.69 221 GLN A O 1
ATOM 1719 N N . ARG A 1 222 ? -20.635 14.100 29.064 1.00 86.44 222 ARG A N 1
ATOM 1720 C CA . ARG A 1 222 ? -20.476 13.351 30.318 1.00 86.44 222 ARG A CA 1
ATOM 1721 C C . ARG A 1 222 ? -20.297 11.851 30.076 1.00 86.44 222 ARG A C 1
ATOM 1723 O O . ARG A 1 222 ? -19.509 11.223 30.785 1.00 86.44 222 ARG A O 1
ATOM 1730 N N . LEU A 1 223 ? -21.017 11.271 29.116 1.00 87.75 223 LEU A N 1
ATOM 1731 C CA . LEU A 1 223 ? -20.885 9.859 28.751 1.00 87.75 223 LEU A CA 1
ATOM 1732 C C . LEU A 1 223 ? -19.517 9.570 28.133 1.00 87.75 223 LEU A C 1
ATOM 1734 O O . LEU A 1 223 ? -18.869 8.622 28.564 1.00 87.75 223 LEU A O 1
ATOM 1738 N N . THR A 1 224 ? -19.039 10.419 27.224 1.00 86.62 224 THR A N 1
ATOM 1739 C CA . THR A 1 224 ? -17.704 10.314 26.618 1.00 86.62 224 THR A CA 1
ATOM 1740 C C . THR A 1 224 ? -16.608 10.383 27.679 1.00 86.62 224 THR A C 1
ATOM 1742 O O . THR A 1 224 ? -15.702 9.553 27.698 1.00 86.62 224 THR A O 1
ATOM 1745 N N . ARG A 1 225 ? -16.732 11.301 28.645 1.00 83.31 225 ARG A N 1
ATOM 1746 C CA . ARG A 1 225 ? -15.796 11.388 29.774 1.00 83.31 225 ARG A CA 1
ATOM 1747 C C . ARG A 1 225 ? -15.821 10.139 30.658 1.00 83.31 225 ARG A C 1
ATOM 1749 O O . ARG A 1 225 ? -14.772 9.634 31.047 1.00 83.31 225 ARG A O 1
ATOM 1756 N N . ASN A 1 226 ? -17.010 9.642 30.998 1.00 84.19 226 ASN A N 1
ATOM 1757 C CA . ASN A 1 226 ? -17.145 8.434 31.813 1.00 84.19 226 ASN A CA 1
ATOM 1758 C C . ASN A 1 226 ? -16.624 7.190 31.083 1.00 84.19 226 ASN A C 1
ATOM 1760 O O . ASN A 1 226 ? -16.023 6.338 31.729 1.00 84.19 226 ASN A O 1
ATOM 1764 N N . ARG A 1 227 ? -16.831 7.099 29.764 1.00 85.81 227 ARG A N 1
ATOM 1765 C CA . ARG A 1 227 ? -16.290 6.041 28.906 1.00 85.81 227 ARG A CA 1
ATOM 1766 C C . ARG A 1 227 ? -14.768 5.998 29.010 1.00 85.81 227 ARG A C 1
ATOM 1768 O O . ARG A 1 227 ? -14.238 4.969 29.412 1.00 85.81 227 ARG A O 1
ATOM 1775 N N . ALA A 1 228 ? -14.098 7.127 28.776 1.00 83.50 228 ALA A N 1
ATOM 1776 C CA . ALA A 1 228 ? -12.639 7.214 28.855 1.00 83.50 228 ALA A CA 1
ATOM 1777 C C . ALA A 1 228 ? -12.098 6.810 30.242 1.00 83.50 228 ALA A C 1
ATOM 1779 O O . ALA A 1 228 ? -11.134 6.056 30.345 1.00 83.50 228 ALA A O 1
ATOM 1780 N N . LEU A 1 229 ? -12.758 7.242 31.327 1.00 81.81 229 LEU A N 1
ATOM 1781 C CA . LEU A 1 229 ? -12.366 6.866 32.693 1.00 81.81 229 LEU A CA 1
ATOM 1782 C C . LEU A 1 229 ? -12.521 5.363 32.971 1.00 81.81 229 LEU A C 1
ATOM 1784 O O . LEU A 1 229 ? -11.720 4.789 33.711 1.00 81.81 229 LEU A O 1
ATOM 1788 N N . VAL A 1 230 ? -13.562 4.729 32.425 1.00 82.81 230 VAL A N 1
ATOM 1789 C CA . VAL A 1 230 ? -13.803 3.289 32.589 1.00 82.81 230 VAL A CA 1
ATOM 1790 C C . VAL A 1 230 ? -12.824 2.479 31.743 1.00 82.81 230 VAL A C 1
ATOM 1792 O O . VAL A 1 230 ? -12.210 1.564 32.283 1.00 82.81 230 VAL A O 1
ATOM 1795 N N . GLU A 1 231 ? -12.608 2.844 30.479 1.00 81.94 231 GLU A N 1
ATOM 1796 C CA . GLU A 1 231 ? -11.637 2.185 29.590 1.00 81.94 231 GLU A CA 1
ATOM 1797 C C . GLU A 1 231 ? -10.215 2.231 30.173 1.00 81.94 231 GLU A C 1
ATOM 1799 O O . GLU A 1 231 ? -9.512 1.220 30.173 1.00 81.94 231 GLU A O 1
ATOM 1804 N N . GLN A 1 232 ? -9.823 3.360 30.773 1.00 78.88 232 GLN A N 1
ATOM 1805 C CA . GLN A 1 232 ? -8.513 3.515 31.404 1.00 78.88 232 GLN A CA 1
ATOM 1806 C C . GLN A 1 232 ? -8.365 2.695 32.698 1.00 78.88 232 GLN A C 1
ATOM 1808 O O . GLN A 1 232 ? -7.327 2.081 32.925 1.00 78.88 232 GLN A O 1
ATOM 1813 N N . ARG A 1 233 ? -9.365 2.707 33.594 1.00 77.00 233 ARG A N 1
ATOM 1814 C CA . ARG A 1 233 ? -9.226 2.131 34.950 1.00 77.00 233 ARG A CA 1
ATOM 1815 C C . ARG A 1 233 ? -9.684 0.691 35.096 1.00 77.00 233 ARG A C 1
ATOM 1817 O O . ARG A 1 233 ? -9.203 0.021 36.003 1.00 77.00 233 ARG A O 1
ATOM 1824 N N . LEU A 1 234 ? -10.665 0.262 34.307 1.00 77.88 234 LEU A N 1
ATOM 1825 C CA . LEU A 1 234 ? -11.223 -1.087 34.402 1.00 77.88 234 LEU A CA 1
ATOM 1826 C C . LEU A 1 234 ? -10.481 -2.067 33.493 1.00 77.88 234 LEU A C 1
ATOM 1828 O O . LEU A 1 234 ? -10.377 -3.237 33.842 1.00 77.88 234 LEU A O 1
ATOM 1832 N N . PHE A 1 235 ? -9.974 -1.583 32.357 1.00 74.06 235 PHE A N 1
ATOM 1833 C CA . PHE A 1 235 ? -9.405 -2.433 31.315 1.00 74.06 235 PHE A CA 1
ATOM 1834 C C . PHE A 1 235 ? -7.957 -2.091 30.942 1.00 74.06 235 PHE A C 1
ATOM 1836 O O . PHE A 1 235 ? -7.370 -2.821 30.156 1.00 74.06 235 PHE A O 1
ATOM 1843 N N . GLU A 1 236 ? -7.382 -1.010 31.487 1.00 69.94 236 GLU A N 1
ATOM 1844 C CA . GLU A 1 236 ? -6.007 -0.567 31.185 1.00 69.94 236 GLU A CA 1
ATOM 1845 C C . GLU A 1 236 ? -5.747 -0.365 29.669 1.00 69.94 236 GLU A C 1
ATOM 1847 O O . GLU A 1 236 ? -4.615 -0.437 29.211 1.00 69.94 236 GLU A O 1
ATOM 1852 N N . ILE A 1 237 ? -6.800 -0.087 28.880 1.00 59.66 237 ILE A N 1
ATOM 1853 C CA . ILE A 1 237 ? -6.751 -0.017 27.402 1.00 59.66 237 ILE A CA 1
ATOM 1854 C C . ILE A 1 237 ? -6.149 1.305 26.891 1.00 59.66 237 ILE A C 1
ATOM 1856 O O . ILE A 1 237 ? -5.684 1.374 25.756 1.00 59.66 237 ILE A O 1
ATOM 1860 N N . ALA A 1 238 ? -6.189 2.370 27.694 1.00 52.88 238 ALA A N 1
ATOM 1861 C CA . ALA A 1 238 ? -5.759 3.706 27.287 1.00 52.88 238 ALA A CA 1
ATOM 1862 C C . ALA A 1 238 ? -4.419 4.090 27.929 1.00 52.88 238 ALA A C 1
ATOM 1864 O O . ALA A 1 238 ? -4.247 3.922 29.141 1.00 52.88 238 ALA A O 1
ATOM 1865 N N . ASP A 1 239 ? -3.521 4.677 27.129 1.00 50.53 239 ASP A N 1
ATOM 1866 C CA . ASP A 1 239 ? -2.288 5.304 27.611 1.00 50.53 239 ASP A CA 1
ATOM 1867 C C . ASP A 1 239 ? -2.595 6.289 28.742 1.00 50.53 239 ASP A C 1
ATOM 1869 O O . ASP A 1 239 ? -3.611 6.993 28.742 1.00 50.53 239 ASP A O 1
ATOM 1873 N N . ALA A 1 240 ? -1.724 6.294 29.750 1.00 47.47 240 ALA A N 1
ATOM 1874 C CA . ALA A 1 240 ? -1.919 7.017 30.993 1.00 47.47 240 ALA A CA 1
ATOM 1875 C C . ALA A 1 240 ? -2.205 8.509 30.747 1.00 47.47 240 ALA A C 1
ATOM 1877 O O . ALA A 1 240 ? -1.285 9.303 30.576 1.00 47.47 240 ALA A O 1
ATOM 1878 N N . ILE A 1 241 ? -3.477 8.913 30.826 1.00 49.25 241 ILE A N 1
ATOM 1879 C CA . ILE A 1 241 ? -3.823 10.306 31.102 1.00 49.25 241 ILE A CA 1
ATOM 1880 C C . ILE A 1 241 ? -3.240 10.597 32.483 1.00 49.25 241 ILE A C 1
ATOM 1882 O O . ILE A 1 241 ? -3.725 10.082 33.501 1.00 49.25 241 ILE A O 1
ATOM 1886 N N . THR A 1 242 ? -2.146 11.353 32.503 1.00 47.34 242 THR A N 1
ATOM 1887 C CA . THR A 1 242 ? -1.548 11.902 33.712 1.00 47.34 242 THR A CA 1
ATOM 1888 C C . THR A 1 242 ? -2.636 12.650 34.482 1.00 47.34 242 THR A C 1
ATOM 1890 O O . THR A 1 242 ? -3.388 13.432 33.897 1.00 47.34 242 THR A O 1
ATOM 1893 N N . PRO A 1 243 ? -2.787 12.389 35.789 1.00 48.84 243 PRO A N 1
ATOM 1894 C CA . PRO A 1 243 ? -3.854 12.961 36.592 1.00 48.84 243 PRO A CA 1
ATOM 1895 C C . PRO A 1 243 ? -3.491 14.393 36.991 1.00 48.84 243 PRO A C 1
ATOM 1897 O O . PRO A 1 243 ? -3.370 14.656 38.182 1.00 48.84 243 PRO A O 1
ATOM 1900 N N . ASP A 1 244 ? -3.278 15.279 36.021 1.00 47.69 244 ASP A N 1
ATOM 1901 C CA . ASP A 1 244 ? -2.891 16.664 36.309 1.00 47.69 244 ASP A CA 1
ATOM 1902 C C . ASP A 1 244 ? -3.904 17.712 35.861 1.00 47.69 244 ASP A C 1
ATOM 1904 O O . ASP A 1 244 ? -3.793 18.850 36.295 1.00 47.69 244 ASP A O 1
ATOM 1908 N N . ASP A 1 245 ? -4.953 17.351 35.110 1.00 50.19 245 ASP A N 1
ATOM 1909 C CA . ASP A 1 245 ? -5.772 18.407 34.505 1.00 50.19 245 ASP A CA 1
ATOM 1910 C C . ASP A 1 245 ? -7.157 18.676 35.083 1.00 50.19 245 ASP A C 1
ATOM 1912 O O . ASP A 1 245 ? -7.673 19.743 34.777 1.00 50.19 245 ASP A O 1
ATOM 1916 N N . GLN A 1 246 ? -7.819 17.828 35.889 1.00 52.69 246 GLN A N 1
ATOM 1917 C CA . GLN A 1 246 ? -9.203 18.161 36.302 1.00 52.69 246 GLN A CA 1
ATOM 1918 C C . GLN A 1 246 ? -9.624 17.682 37.695 1.00 52.69 246 GLN A C 1
ATOM 1920 O O . GLN A 1 246 ? -9.418 16.521 38.041 1.00 52.69 246 GLN A O 1
ATOM 1925 N N . ASP A 1 247 ? -10.317 18.576 38.417 1.00 53.25 247 ASP A N 1
ATOM 1926 C CA . ASP A 1 247 ? -10.946 18.518 39.756 1.00 53.25 247 ASP A CA 1
ATOM 1927 C C . ASP A 1 247 ? -11.886 17.319 40.033 1.00 53.25 247 ASP A C 1
ATOM 1929 O O . ASP A 1 247 ? -13.018 17.442 40.516 1.00 53.25 247 ASP A O 1
ATOM 1933 N N . ILE A 1 248 ? -11.450 16.103 39.732 1.00 61.25 248 ILE A N 1
ATOM 1934 C CA . ILE A 1 248 ? -12.099 14.868 40.146 1.00 61.25 248 ILE A CA 1
ATOM 1935 C C . ILE A 1 248 ? -11.148 14.187 41.115 1.00 61.25 248 ILE A C 1
ATOM 1937 O O . ILE A 1 248 ? -10.119 13.629 40.738 1.00 61.25 248 ILE A O 1
ATOM 1941 N N . THR A 1 249 ? -11.518 14.208 42.393 1.00 72.38 249 THR A N 1
ATOM 1942 C CA . THR A 1 249 ? -10.769 13.509 43.433 1.00 72.38 249 THR A CA 1
ATOM 1943 C C . THR A 1 249 ? -10.608 12.030 43.066 1.00 72.38 249 THR A C 1
ATOM 1945 O O . THR A 1 249 ? -11.529 11.394 42.540 1.00 72.38 249 THR A O 1
ATOM 1948 N N . LYS A 1 250 ? -9.437 11.452 43.365 1.00 74.06 250 LYS A N 1
ATOM 1949 C CA . LYS A 1 250 ? -9.131 10.026 43.117 1.00 74.06 250 LYS A CA 1
ATOM 1950 C C . LYS A 1 250 ? -10.222 9.089 43.655 1.00 74.06 250 LYS A C 1
ATOM 1952 O O . LYS A 1 250 ? -10.524 8.066 43.043 1.00 74.06 250 LYS A O 1
ATOM 1957 N N . GLU A 1 251 ? -10.867 9.486 44.749 1.00 74.81 251 GLU A N 1
ATOM 1958 C CA . GLU A 1 251 ? -11.988 8.768 45.351 1.00 74.81 251 GLU A CA 1
ATOM 1959 C C . GLU A 1 251 ? -13.268 8.818 44.500 1.00 74.81 251 GLU A C 1
ATOM 1961 O O . GLU A 1 251 ? -13.925 7.795 44.310 1.00 74.81 251 GLU A O 1
ATOM 1966 N N . ARG A 1 252 ? -13.606 9.966 43.901 1.00 77.06 252 ARG A N 1
ATOM 1967 C CA . ARG A 1 252 ? -14.756 10.068 42.991 1.00 77.06 252 ARG A CA 1
ATOM 1968 C C . ARG A 1 252 ? -14.554 9.215 41.739 1.00 77.06 252 ARG A C 1
ATOM 1970 O O . ARG A 1 252 ? -15.496 8.548 41.314 1.00 77.06 252 ARG A O 1
ATOM 1977 N N . MET A 1 253 ? -13.337 9.172 41.191 1.00 76.06 253 MET A N 1
ATOM 1978 C CA . MET A 1 253 ? -13.000 8.258 40.090 1.00 76.06 253 MET A CA 1
ATOM 1979 C C . MET A 1 253 ? -13.208 6.797 40.496 1.00 76.06 253 MET A C 1
ATOM 1981 O O . MET A 1 253 ? -13.920 6.069 39.811 1.00 76.06 253 MET A O 1
ATOM 1985 N N . ARG A 1 254 ? -12.683 6.388 41.659 1.00 78.88 254 ARG A N 1
ATOM 1986 C CA . ARG A 1 254 ? -12.866 5.031 42.197 1.00 78.88 254 ARG A CA 1
ATOM 1987 C C . ARG A 1 254 ? -14.342 4.656 42.340 1.00 78.88 254 ARG A C 1
ATOM 1989 O O . ARG A 1 254 ? -14.727 3.538 42.005 1.00 78.88 254 ARG A O 1
ATOM 1996 N N . GLN A 1 255 ? -15.177 5.575 42.817 1.00 84.88 255 GLN A N 1
ATOM 1997 C CA . GLN A 1 255 ? -16.616 5.342 42.952 1.00 84.88 255 GLN A CA 1
ATOM 1998 C C . GLN A 1 255 ? -17.318 5.202 41.598 1.00 84.88 255 GLN A C 1
ATOM 2000 O O . GLN A 1 255 ? -18.186 4.338 41.463 1.00 84.88 255 GLN A O 1
ATOM 2005 N N . ILE A 1 256 ? -16.941 6.009 40.601 1.00 81.75 256 ILE A N 1
ATOM 2006 C CA . ILE A 1 256 ? -17.461 5.895 39.231 1.00 81.75 256 ILE A CA 1
ATOM 2007 C C . ILE A 1 256 ? -17.080 4.534 38.644 1.00 81.75 256 ILE A C 1
ATOM 2009 O O . ILE A 1 256 ? -17.968 3.813 38.199 1.00 81.75 256 ILE A O 1
ATOM 2013 N N . THR A 1 257 ? -15.808 4.133 38.728 1.00 84.81 257 THR A N 1
ATOM 2014 C CA . THR A 1 257 ? -15.346 2.828 38.233 1.00 84.81 257 THR A CA 1
ATOM 2015 C C . THR A 1 257 ? -16.032 1.672 38.962 1.00 84.81 257 THR A C 1
ATOM 2017 O O . THR A 1 257 ? -16.489 0.734 38.319 1.00 84.81 257 THR A O 1
ATOM 2020 N N . LYS A 1 258 ? -16.196 1.747 40.292 1.00 87.19 258 LYS A N 1
ATOM 2021 C CA . LYS A 1 258 ? -16.894 0.712 41.075 1.00 87.19 258 LYS A CA 1
ATOM 2022 C C . LYS A 1 258 ? -18.360 0.562 40.659 1.00 87.19 258 LYS A C 1
ATOM 2024 O O . LYS A 1 258 ? -18.862 -0.555 40.571 1.00 87.19 258 LYS A O 1
ATOM 2029 N N . ARG A 1 259 ? -19.056 1.678 40.415 1.00 86.50 259 ARG A N 1
ATOM 2030 C CA . ARG A 1 259 ? -20.443 1.659 39.925 1.00 86.50 259 ARG A CA 1
ATOM 2031 C C . ARG A 1 259 ? -20.516 1.113 38.501 1.00 86.50 259 ARG A C 1
ATOM 2033 O O . ARG A 1 259 ? -21.357 0.260 38.254 1.00 86.50 259 ARG A O 1
ATOM 2040 N N . ALA A 1 260 ? -19.610 1.545 37.624 1.00 86.19 260 ALA A N 1
ATOM 2041 C CA . ALA A 1 260 ? -19.525 1.078 36.245 1.00 86.19 260 ALA A CA 1
ATOM 2042 C C . ALA A 1 260 ? -19.274 -0.435 36.165 1.00 86.19 260 ALA A C 1
ATOM 2044 O O . ALA A 1 260 ? -19.980 -1.131 35.446 1.00 86.19 260 ALA A O 1
ATOM 2045 N N . ALA A 1 261 ? -18.338 -0.963 36.960 1.00 87.31 261 ALA A N 1
ATOM 2046 C CA . ALA A 1 261 ? -18.058 -2.397 37.025 1.00 87.31 261 ALA A CA 1
ATOM 2047 C C . ALA A 1 261 ? -19.295 -3.204 37.449 1.00 87.31 261 ALA A C 1
ATOM 2049 O O . ALA A 1 261 ? -19.597 -4.234 36.852 1.00 87.31 261 ALA A O 1
ATOM 2050 N N . LYS A 1 262 ? -20.054 -2.704 38.436 1.00 89.81 262 LYS A N 1
ATOM 2051 C CA . LYS A 1 262 ? -21.304 -3.338 38.871 1.00 89.81 262 LYS A CA 1
ATOM 2052 C C . LYS A 1 262 ? -22.350 -3.352 37.752 1.00 89.81 262 LYS A C 1
ATOM 2054 O O . LYS A 1 262 ? -22.922 -4.397 37.477 1.00 89.81 262 LYS A O 1
ATOM 2059 N N . THR A 1 263 ? -22.570 -2.219 37.086 1.00 87.19 263 THR A N 1
ATOM 2060 C CA . THR A 1 263 ? -23.544 -2.136 35.987 1.00 87.19 263 THR A CA 1
ATOM 2061 C C . THR A 1 263 ? -23.122 -2.953 34.771 1.00 87.19 263 THR A C 1
ATOM 2063 O O . THR A 1 263 ? -23.970 -3.568 34.141 1.00 87.19 263 THR A O 1
ATOM 2066 N N . ILE A 1 264 ? -21.824 -3.004 34.449 1.00 87.75 264 ILE A N 1
ATOM 2067 C CA . ILE A 1 264 ? -21.304 -3.849 33.367 1.00 87.75 264 ILE A CA 1
ATOM 2068 C C . ILE A 1 264 ? -21.583 -5.318 33.689 1.00 87.75 264 ILE A C 1
ATOM 2070 O O . ILE A 1 264 ? -22.118 -6.006 32.833 1.00 87.75 264 ILE A O 1
ATOM 2074 N N . ALA A 1 265 ? -21.317 -5.773 34.918 1.00 86.62 265 ALA A N 1
ATOM 2075 C CA . ALA A 1 265 ? -21.610 -7.145 35.339 1.00 86.62 265 ALA A CA 1
ATOM 2076 C C . ALA A 1 265 ? -23.112 -7.496 35.271 1.00 86.62 265 ALA A C 1
ATOM 2078 O O . ALA A 1 265 ? -23.478 -8.612 34.911 1.00 86.62 265 ALA A O 1
ATOM 2079 N N . GLU A 1 266 ? -23.995 -6.548 35.595 1.00 87.56 266 GLU A N 1
ATOM 2080 C CA . GLU A 1 266 ? -25.450 -6.728 35.473 1.00 87.56 266 GLU A CA 1
ATOM 2081 C C . GLU A 1 266 ? -25.902 -6.805 33.997 1.00 87.56 266 GLU A C 1
ATOM 2083 O O . GLU A 1 266 ? -26.739 -7.638 33.640 1.00 87.56 266 GLU A O 1
ATOM 2088 N N . ILE A 1 267 ? -25.329 -5.976 33.117 1.00 86.81 267 ILE A N 1
ATOM 2089 C CA . ILE A 1 267 ? -25.637 -5.968 31.676 1.00 86.81 267 ILE A CA 1
ATOM 2090 C C . ILE A 1 267 ? -25.107 -7.239 31.003 1.00 86.81 267 ILE A C 1
ATOM 2092 O O . ILE A 1 267 ? -25.833 -7.894 30.258 1.00 86.81 267 ILE A O 1
ATOM 2096 N N . THR A 1 268 ? -23.872 -7.643 31.298 1.00 84.31 268 THR A N 1
ATOM 2097 C CA . THR A 1 268 ? -23.287 -8.862 30.723 1.00 84.31 268 THR A CA 1
ATOM 2098 C C . THR A 1 268 ? -24.003 -10.125 31.186 1.00 84.31 268 THR A C 1
ATOM 2100 O O . THR A 1 268 ? -24.095 -11.079 30.421 1.00 84.31 268 THR A O 1
ATOM 2103 N N . GLY A 1 269 ? -24.571 -10.126 32.395 1.00 82.25 269 GLY A N 1
ATOM 2104 C CA . GLY A 1 269 ? -25.415 -11.216 32.883 1.00 82.25 269 GLY A CA 1
ATOM 2105 C C . GLY A 1 269 ? -26.817 -11.278 32.262 1.00 82.25 269 GLY A C 1
ATOM 2106 O O . GLY A 1 269 ? -27.484 -12.300 32.408 1.00 82.25 269 GLY A O 1
ATOM 2107 N N . SER A 1 270 ? -27.282 -10.215 31.596 1.00 82.81 270 SER A N 1
ATOM 2108 C CA . SER A 1 270 ? -28.641 -10.125 31.035 1.00 82.81 270 SER A CA 1
ATOM 2109 C C . SER A 1 270 ? -28.696 -10.153 29.505 1.00 82.81 270 SER A C 1
ATOM 2111 O O . SER A 1 270 ? -29.720 -10.547 28.947 1.00 82.81 270 SER A O 1
ATOM 2113 N N . GLU A 1 271 ? -27.624 -9.770 28.808 1.00 84.00 271 GLU A N 1
ATOM 2114 C CA . GLU A 1 271 ? -27.600 -9.753 27.345 1.00 84.00 271 GLU A CA 1
ATOM 2115 C 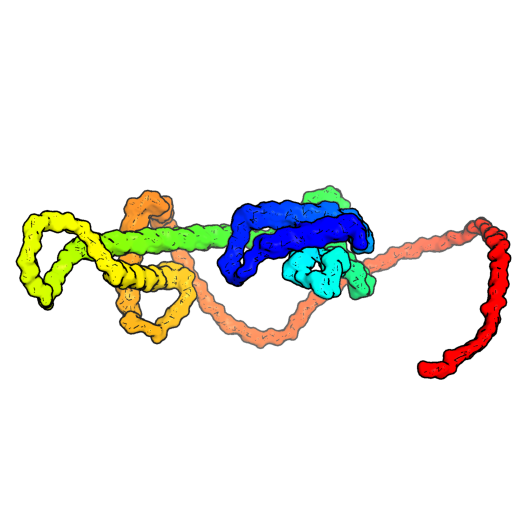C . GLU A 1 271 ? -27.146 -11.098 26.738 1.00 84.00 271 GLU A C 1
ATOM 2117 O O . GLU A 1 271 ? -26.096 -11.633 27.102 1.00 84.00 271 GLU A O 1
ATOM 2122 N N . PRO A 1 272 ? -27.871 -11.631 25.731 1.00 79.06 272 PRO A N 1
ATOM 2123 C CA . PRO A 1 272 ? -27.612 -12.962 25.174 1.00 79.06 272 PRO A CA 1
ATOM 2124 C C . PRO A 1 272 ? -26.247 -13.079 24.479 1.00 79.06 272 PRO A C 1
ATOM 2126 O O . PRO A 1 272 ? -25.652 -14.152 24.453 1.00 79.06 272 PRO A O 1
ATOM 2129 N N . LYS A 1 273 ? -25.713 -11.967 23.956 1.00 81.75 273 LYS A N 1
ATOM 2130 C CA . LYS A 1 273 ? -24.406 -11.917 23.277 1.00 81.75 273 LYS A CA 1
ATOM 2131 C C . LYS A 1 273 ? -23.206 -12.147 24.209 1.00 81.75 273 LYS A C 1
ATOM 2133 O O . LYS A 1 273 ? -22.112 -12.387 23.713 1.00 81.75 273 LYS A O 1
ATOM 2138 N N . PHE A 1 274 ? -23.401 -12.101 25.530 1.00 80.69 274 PHE A N 1
ATOM 2139 C CA . PHE A 1 274 ? -22.344 -12.315 26.525 1.00 80.69 274 PHE A CA 1
ATOM 2140 C C . PHE A 1 274 ? -22.489 -13.633 27.304 1.00 80.69 274 PHE A C 1
ATOM 2142 O O . PHE A 1 274 ? -21.686 -13.902 28.196 1.00 80.69 274 PHE A O 1
ATOM 2149 N N . LEU A 1 275 ? -23.455 -14.493 26.956 1.00 74.88 275 LEU A N 1
ATOM 2150 C CA . LEU A 1 275 ? -23.701 -15.759 27.665 1.00 74.88 275 LEU A CA 1
ATOM 2151 C C . LEU A 1 275 ? -22.485 -16.693 27.657 1.00 74.88 275 LEU A C 1
ATOM 2153 O O . LEU A 1 275 ? -22.127 -17.234 28.698 1.00 74.88 275 LEU A O 1
ATOM 2157 N N . ILE A 1 276 ? -21.786 -16.791 26.524 1.00 71.56 276 ILE A N 1
ATOM 2158 C CA . ILE A 1 276 ? -20.570 -17.611 26.391 1.00 71.56 276 ILE A CA 1
ATOM 2159 C C . ILE A 1 276 ? -19.461 -17.110 27.339 1.00 71.56 276 ILE A C 1
ATOM 2161 O O . ILE A 1 276 ? -18.735 -17.901 27.937 1.00 71.56 276 ILE A O 1
ATOM 2165 N N . MET A 1 277 ? -19.359 -15.791 27.548 1.00 66.50 277 MET A N 1
ATOM 2166 C CA . MET A 1 277 ? -18.407 -15.206 28.501 1.00 66.50 277 MET A CA 1
ATOM 2167 C C . MET A 1 277 ? -18.828 -15.445 29.957 1.00 66.50 277 MET A C 1
ATOM 2169 O O . MET A 1 277 ? -17.983 -15.698 30.818 1.00 66.50 277 MET A O 1
ATOM 2173 N N . ALA A 1 278 ? -20.131 -15.381 30.240 1.00 62.19 278 ALA A N 1
ATOM 2174 C CA . ALA A 1 278 ? -20.676 -15.670 31.562 1.00 62.19 278 ALA A CA 1
ATOM 2175 C C . ALA A 1 278 ? -20.455 -17.141 31.953 1.00 62.19 278 ALA A C 1
ATOM 2177 O O . ALA A 1 278 ? -20.099 -17.422 33.097 1.00 62.19 278 ALA A O 1
ATOM 2178 N N . GLU A 1 279 ? -20.596 -18.071 31.008 1.00 62.53 279 GLU A N 1
ATOM 2179 C CA . GLU A 1 279 ? -20.300 -19.495 31.196 1.00 62.53 279 GLU A CA 1
ATOM 2180 C C . GLU A 1 279 ? -18.802 -19.742 31.424 1.00 62.53 279 GLU A C 1
ATOM 2182 O O . GLU A 1 279 ? -18.443 -20.423 32.385 1.00 62.53 279 GLU A O 1
ATOM 2187 N N . ALA A 1 280 ? -17.922 -19.100 30.646 1.00 60.44 280 ALA A N 1
ATOM 2188 C CA . ALA A 1 280 ? -16.471 -19.181 30.844 1.00 60.44 280 ALA A CA 1
ATOM 2189 C C . ALA A 1 280 ? -16.025 -18.667 32.228 1.00 60.44 280 ALA A C 1
ATOM 2191 O O . ALA A 1 280 ? -15.114 -19.229 32.831 1.00 60.44 280 ALA A O 1
ATOM 2192 N N . SER A 1 281 ? -16.698 -17.644 32.770 1.00 57.81 281 SER A N 1
ATOM 2193 C CA . SER A 1 281 ? -16.414 -17.099 34.109 1.00 57.81 281 SER A CA 1
ATOM 2194 C C . SER A 1 281 ? -16.868 -17.989 35.278 1.00 57.81 281 SER A C 1
ATOM 2196 O O . SER A 1 281 ? -16.430 -17.784 36.410 1.00 57.81 281 SER A O 1
ATOM 2198 N N . ARG A 1 282 ? -17.756 -18.966 35.026 1.00 57.00 282 ARG A N 1
ATOM 2199 C CA . ARG A 1 282 ? -18.245 -19.932 36.029 1.00 57.00 282 ARG A CA 1
ATOM 2200 C C . ARG A 1 282 ? -17.372 -21.178 36.124 1.00 57.00 282 ARG A C 1
ATOM 2202 O O . ARG A 1 282 ? -17.449 -21.892 37.123 1.00 57.00 282 ARG A O 1
ATOM 2209 N N . SER A 1 283 ? -16.535 -21.424 35.121 1.00 42.19 283 SER A N 1
ATOM 2210 C CA . SER A 1 283 ? -15.441 -22.382 35.230 1.00 42.19 283 SER A CA 1
ATOM 2211 C C . SER A 1 283 ? -14.413 -21.831 36.225 1.00 42.19 283 SER A C 1
ATOM 2213 O O . SER A 1 283 ? -14.026 -20.668 36.095 1.00 42.19 283 SER A O 1
ATOM 2215 N N . PRO A 1 284 ? -13.968 -22.602 37.236 1.00 39.50 284 PRO A N 1
ATOM 2216 C CA . PRO A 1 284 ? -12.948 -22.139 38.166 1.00 39.50 284 PRO A CA 1
ATOM 2217 C C . PRO A 1 284 ? -11.662 -21.887 37.377 1.00 39.50 284 PRO A C 1
ATOM 2219 O O . PRO A 1 284 ? -10.962 -22.815 36.978 1.00 39.50 284 PRO A O 1
ATOM 2222 N N . ALA A 1 285 ? -11.388 -20.613 37.106 1.00 42.88 285 ALA A N 1
ATOM 2223 C CA . ALA A 1 285 ? -10.170 -20.191 36.452 1.00 42.88 285 ALA A CA 1
ATOM 2224 C C . ALA A 1 285 ? -8.966 -20.631 37.291 1.00 42.88 285 ALA A C 1
ATOM 2226 O O . ALA A 1 285 ? -8.932 -20.456 38.513 1.00 42.88 285 ALA A O 1
ATOM 2227 N N . LEU A 1 286 ? -7.978 -21.188 36.592 1.00 44.94 286 LEU A N 1
ATOM 2228 C CA . LEU A 1 286 ? -6.615 -21.365 37.065 1.00 44.94 286 LEU A CA 1
ATOM 2229 C C . LEU A 1 286 ? -6.176 -20.113 37.838 1.00 44.94 286 LEU A C 1
ATOM 2231 O O . LEU A 1 286 ? -6.352 -18.980 37.393 1.00 44.94 286 LEU A O 1
ATOM 2235 N N . THR A 1 287 ? -5.645 -20.362 39.029 1.00 38.59 287 THR A N 1
ATOM 2236 C CA . THR A 1 287 ? -5.158 -19.391 40.013 1.00 38.59 287 THR A CA 1
ATOM 2237 C C . THR A 1 287 ? -4.448 -18.182 39.391 1.00 38.59 287 THR A C 1
ATOM 2239 O O . THR A 1 287 ? -3.634 -18.368 38.482 1.00 38.59 287 THR A O 1
ATOM 2242 N N . PRO A 1 288 ? -4.651 -16.958 39.919 1.00 38.19 288 PRO A N 1
ATOM 2243 C CA . PRO A 1 288 ? -3.948 -15.778 39.438 1.00 38.19 288 PRO A CA 1
ATOM 2244 C C . PRO A 1 288 ? -2.448 -15.967 39.669 1.00 38.19 288 PRO A C 1
ATOM 2246 O O . PRO A 1 288 ? -1.978 -16.044 40.807 1.00 38.19 288 PRO A O 1
ATOM 2249 N N . ARG A 1 289 ? -1.694 -16.072 38.572 1.00 40.00 289 ARG A N 1
ATOM 2250 C CA . ARG A 1 289 ? -0.236 -16.175 38.591 1.00 40.00 289 ARG A CA 1
ATOM 2251 C C . ARG A 1 289 ? 0.304 -14.922 39.281 1.00 40.00 289 ARG A C 1
ATOM 2253 O O . ARG A 1 289 ? 0.076 -13.798 38.836 1.00 40.00 289 ARG A O 1
ATOM 2260 N N . ALA A 1 290 ? 0.948 -15.135 40.425 1.00 35.78 290 ALA A N 1
ATOM 2261 C CA . ALA A 1 290 ? 1.545 -14.092 41.237 1.00 35.78 290 ALA A CA 1
ATOM 2262 C C . ALA A 1 290 ? 2.453 -13.195 40.383 1.00 35.78 290 ALA A C 1
ATOM 2264 O O . ALA A 1 290 ? 3.209 -13.683 39.543 1.00 35.78 290 ALA A O 1
ATOM 2265 N N . ARG A 1 291 ? 2.356 -11.882 40.627 1.00 39.59 291 ARG A N 1
ATOM 2266 C CA . ARG A 1 291 ? 3.217 -10.829 40.075 1.00 39.59 291 ARG A CA 1
ATOM 2267 C C . ARG A 1 291 ? 4.666 -11.308 39.978 1.00 39.59 291 ARG A C 1
ATOM 2269 O O . ARG A 1 291 ? 5.329 -11.471 41.003 1.00 39.59 291 ARG A O 1
ATOM 2276 N N . ALA A 1 292 ? 5.152 -11.486 38.752 1.00 37.66 292 ALA A N 1
ATOM 2277 C CA . ALA A 1 292 ? 6.572 -11.642 38.504 1.00 37.66 292 ALA A CA 1
ATOM 2278 C C . ALA A 1 292 ? 7.297 -10.378 38.987 1.00 37.66 292 ALA A C 1
ATOM 2280 O O . ALA A 1 292 ? 6.879 -9.245 38.734 1.00 37.66 292 ALA A O 1
ATOM 2281 N N . ALA A 1 293 ? 8.335 -10.617 39.778 1.00 37.06 293 ALA A N 1
ATOM 2282 C CA . ALA A 1 293 ? 9.135 -9.625 40.460 1.00 37.06 293 ALA A CA 1
ATOM 2283 C C . ALA A 1 293 ? 9.847 -8.669 39.489 1.00 37.06 293 ALA A C 1
ATOM 2285 O O . ALA A 1 293 ? 10.197 -9.027 38.366 1.00 37.06 293 ALA A O 1
ATOM 2286 N N . LYS A 1 294 ? 10.094 -7.447 39.976 1.00 35.16 294 LYS A N 1
ATOM 2287 C CA . LYS A 1 294 ? 10.984 -6.449 39.367 1.00 35.16 294 LYS A CA 1
ATOM 2288 C C . LYS A 1 294 ? 12.310 -7.097 38.929 1.00 35.16 294 LYS A C 1
ATOM 2290 O O . LYS A 1 294 ? 12.917 -7.772 39.763 1.00 35.16 294 LYS A O 1
ATOM 2295 N N . PRO A 1 295 ? 12.829 -6.825 37.719 1.00 36.88 295 PRO A N 1
ATOM 2296 C CA . PRO A 1 295 ? 14.196 -7.196 37.401 1.00 36.88 295 PRO A CA 1
ATOM 2297 C C . PRO A 1 295 ? 15.156 -6.325 38.220 1.00 36.88 295 PRO A C 1
ATOM 2299 O O . PRO A 1 295 ? 15.076 -5.092 38.226 1.00 36.88 295 PRO A O 1
ATOM 2302 N N . ALA A 1 296 ? 16.038 -6.993 38.959 1.00 32.16 296 ALA A N 1
ATOM 2303 C CA . ALA A 1 296 ? 17.171 -6.381 39.628 1.00 32.16 296 ALA A CA 1
ATOM 2304 C C . ALA A 1 296 ? 18.129 -5.774 38.590 1.00 32.16 296 ALA A C 1
ATOM 2306 O O . ALA A 1 296 ? 18.315 -6.315 37.502 1.00 32.16 296 ALA A O 1
ATOM 2307 N N . LYS A 1 297 ? 18.737 -4.639 38.953 1.00 35.38 297 LYS A N 1
ATOM 2308 C CA . LYS A 1 297 ? 19.853 -4.012 38.237 1.00 35.38 297 LYS A CA 1
ATOM 2309 C C . LYS A 1 297 ? 20.961 -5.045 38.005 1.00 35.38 297 LYS A C 1
ATOM 2311 O O . LYS A 1 297 ? 21.599 -5.455 38.969 1.00 35.38 297 LYS A O 1
ATOM 2316 N N . ALA A 1 298 ? 21.209 -5.401 36.749 1.00 34.25 298 ALA A N 1
ATOM 2317 C CA . ALA A 1 298 ? 22.454 -6.033 36.341 1.00 34.25 298 ALA A CA 1
ATOM 2318 C C . ALA A 1 298 ? 23.467 -4.937 35.987 1.00 34.25 298 ALA A C 1
ATOM 2320 O O . ALA A 1 298 ? 23.187 -4.025 35.204 1.00 34.25 298 ALA A O 1
ATOM 2321 N N . GLU A 1 299 ? 24.615 -5.011 36.650 1.00 30.28 299 GLU A N 1
ATOM 2322 C CA . GLU A 1 299 ? 25.814 -4.224 36.405 1.00 30.28 299 GLU A CA 1
ATOM 2323 C C . GLU A 1 299 ? 26.256 -4.267 34.941 1.00 30.28 299 GLU A C 1
ATOM 2325 O O . GLU A 1 299 ? 26.174 -5.283 34.255 1.00 30.28 299 GLU A O 1
ATOM 2330 N N . ARG A 1 300 ? 26.781 -3.126 34.492 1.00 34.66 300 ARG A N 1
ATOM 2331 C CA . ARG A 1 300 ? 27.509 -2.980 33.237 1.00 34.66 300 ARG A CA 1
ATOM 2332 C C . ARG A 1 300 ? 28.816 -3.771 33.336 1.00 34.66 300 ARG A C 1
ATOM 2334 O O . ARG A 1 300 ? 29.692 -3.382 34.104 1.00 34.66 300 ARG A O 1
ATOM 2341 N N . GLN A 1 301 ? 28.972 -4.805 32.517 1.00 33.00 301 GLN A N 1
ATOM 2342 C CA . GLN A 1 301 ? 30.282 -5.328 32.136 1.00 33.00 301 GLN A CA 1
ATOM 2343 C C . GLN A 1 301 ? 30.490 -5.115 30.640 1.00 33.00 301 GLN A C 1
ATOM 2345 O O . GLN A 1 301 ? 29.595 -5.331 29.828 1.00 33.00 301 GLN A O 1
ATOM 2350 N N . ALA A 1 302 ? 31.659 -4.564 30.343 1.00 31.95 302 ALA A N 1
ATOM 2351 C CA . ALA A 1 302 ? 32.085 -4.048 29.060 1.00 31.95 302 ALA A CA 1
ATOM 2352 C C . ALA A 1 302 ? 32.329 -5.144 28.012 1.00 31.95 302 ALA A C 1
ATOM 2354 O O . ALA A 1 302 ? 32.721 -6.259 28.346 1.00 31.95 302 ALA A O 1
ATOM 2355 N N . ASP A 1 303 ? 32.118 -4.747 26.756 1.00 39.69 303 ASP A N 1
ATOM 2356 C CA . ASP A 1 303 ? 32.724 -5.226 25.512 1.00 39.69 303 ASP A CA 1
ATOM 2357 C C . ASP A 1 303 ? 33.580 -6.505 25.580 1.00 39.69 303 ASP A C 1
ATOM 2359 O O . ASP A 1 303 ? 34.766 -6.478 25.912 1.00 39.69 303 ASP A O 1
ATOM 2363 N N . GLN A 1 304 ? 33.004 -7.606 25.092 1.00 38.25 304 GLN A N 1
ATOM 2364 C CA . GLN A 1 304 ? 33.746 -8.635 24.362 1.00 38.25 304 GLN A CA 1
ATOM 2365 C C . GLN A 1 304 ? 33.014 -8.931 23.042 1.00 38.25 304 GLN A C 1
ATOM 2367 O O . GLN A 1 304 ? 31.822 -9.243 23.071 1.00 38.25 304 GLN A O 1
ATOM 2372 N N . PRO A 1 305 ? 33.679 -8.824 21.876 1.00 37.59 305 PRO A N 1
ATOM 2373 C CA . PRO A 1 305 ? 33.074 -9.169 20.595 1.00 37.59 305 PRO A CA 1
ATOM 2374 C C . PRO A 1 305 ? 32.937 -10.691 20.443 1.00 37.59 305 PRO A C 1
ATOM 2376 O O . PRO A 1 305 ? 33.848 -11.451 20.771 1.00 37.59 305 PRO A O 1
ATOM 2379 N N . CYS A 1 306 ? 31.790 -11.120 19.914 1.00 32.62 306 CYS A N 1
ATOM 2380 C CA . CYS A 1 306 ? 31.472 -12.509 19.591 1.00 32.62 306 CYS A CA 1
ATOM 2381 C C . CYS A 1 306 ? 32.557 -13.160 18.706 1.00 32.62 306 CYS A C 1
ATOM 2383 O O . CYS A 1 306 ? 33.058 -12.507 17.784 1.00 32.62 306 CYS A O 1
ATOM 2385 N N . PRO A 1 307 ? 32.893 -14.448 18.908 1.00 33.69 307 PRO A N 1
ATOM 2386 C CA . PRO A 1 307 ? 33.816 -15.144 18.028 1.00 33.69 307 PRO A CA 1
ATOM 2387 C C . PRO A 1 307 ? 33.169 -15.371 16.657 1.00 33.69 307 PRO A C 1
ATOM 2389 O O . PRO A 1 307 ? 32.107 -15.978 16.528 1.00 33.69 307 PRO A O 1
ATOM 2392 N N . ILE A 1 308 ? 33.850 -14.883 15.623 1.00 39.69 308 ILE A N 1
ATOM 2393 C CA . ILE A 1 308 ? 33.615 -15.237 14.225 1.00 39.69 308 ILE A CA 1
ATOM 2394 C C . ILE A 1 308 ? 33.871 -16.742 14.088 1.00 39.69 308 ILE A C 1
ATOM 2396 O O . ILE A 1 308 ? 34.990 -17.204 14.315 1.00 39.69 308 ILE A O 1
ATOM 2400 N N . ILE A 1 309 ? 32.852 -17.510 13.701 1.00 36.84 309 ILE A N 1
ATOM 2401 C CA . ILE A 1 309 ? 33.033 -18.898 13.268 1.00 36.84 309 ILE A CA 1
ATOM 2402 C C . ILE A 1 309 ? 33.671 -18.847 11.875 1.00 36.84 309 ILE A C 1
ATOM 2404 O O . ILE A 1 309 ? 32.999 -18.632 10.869 1.00 36.84 309 ILE A O 1
ATOM 2408 N N . ILE A 1 310 ? 34.995 -18.988 11.825 1.00 39.25 310 ILE A N 1
ATOM 2409 C CA . ILE A 1 310 ? 35.747 -19.190 10.585 1.00 39.25 310 ILE A CA 1
ATOM 2410 C C . ILE A 1 310 ? 35.654 -20.680 10.247 1.00 39.25 310 ILE A C 1
ATOM 2412 O O . ILE A 1 310 ? 36.243 -21.513 10.936 1.00 39.25 310 ILE A O 1
ATOM 2416 N N . LEU A 1 311 ? 34.914 -21.016 9.190 1.00 40.28 311 LEU A N 1
ATOM 2417 C CA . LEU A 1 311 ? 34.968 -22.346 8.583 1.00 40.28 311 LEU A CA 1
ATOM 2418 C C . LEU A 1 311 ? 36.399 -22.580 8.044 1.00 40.28 311 LEU A C 1
ATOM 2420 O O . LEU A 1 311 ? 36.929 -21.698 7.359 1.00 40.28 311 LEU A O 1
ATOM 2424 N N . PRO A 1 312 ? 37.060 -23.717 8.329 1.00 46.06 312 PRO A N 1
ATOM 2425 C CA . PRO A 1 312 ? 38.405 -23.969 7.820 1.00 46.06 312 PRO A CA 1
ATOM 2426 C C . PRO A 1 312 ? 38.389 -24.143 6.289 1.00 46.06 312 PRO A C 1
ATOM 2428 O O . PRO A 1 312 ? 37.474 -24.778 5.762 1.00 46.06 312 PRO A O 1
ATOM 2431 N N . PRO A 1 313 ? 39.404 -23.645 5.555 1.00 41.25 313 PRO A N 1
ATOM 2432 C CA . PRO A 1 313 ? 39.516 -23.911 4.129 1.00 41.25 313 PRO A CA 1
ATOM 2433 C C . PRO A 1 313 ? 39.800 -25.399 3.895 1.00 41.25 313 PRO A C 1
ATOM 2435 O O . PRO A 1 313 ? 40.727 -25.979 4.471 1.00 41.25 313 PRO A O 1
ATOM 2438 N N . SER A 1 314 ? 39.004 -26.010 3.022 1.00 43.97 314 SER A N 1
ATOM 2439 C CA . SER A 1 314 ? 39.183 -27.372 2.527 1.00 43.97 314 SER A CA 1
ATOM 2440 C C . SER A 1 314 ? 40.604 -27.557 1.986 1.00 43.97 314 SER A C 1
ATOM 2442 O O . SER A 1 314 ? 41.053 -26.815 1.110 1.00 43.97 314 SER A O 1
ATOM 2444 N N . ARG A 1 315 ? 41.334 -28.549 2.510 1.00 36.72 315 ARG A N 1
ATOM 2445 C CA . ARG A 1 315 ? 42.661 -28.922 1.997 1.00 36.72 315 ARG A CA 1
ATOM 2446 C C . ARG A 1 315 ? 42.561 -29.333 0.519 1.00 36.72 315 ARG A C 1
ATOM 2448 O O . ARG A 1 315 ? 41.674 -30.119 0.187 1.00 36.72 315 ARG A O 1
ATOM 2455 N N . PRO A 1 316 ? 43.493 -28.904 -0.350 1.00 37.25 316 PRO A N 1
ATOM 2456 C CA . PRO A 1 316 ? 43.567 -29.405 -1.714 1.00 37.25 316 PRO A CA 1
ATOM 2457 C C . PRO A 1 316 ? 44.059 -30.856 -1.711 1.00 37.25 316 PRO A C 1
ATOM 2459 O O . PRO A 1 316 ? 45.130 -31.176 -1.187 1.00 37.25 316 PRO A O 1
ATOM 2462 N N . THR A 1 317 ? 43.262 -31.743 -2.297 1.00 39.41 317 THR A N 1
ATOM 2463 C CA . THR A 1 317 ? 43.621 -33.133 -2.566 1.00 39.41 317 THR A CA 1
ATOM 2464 C C . THR A 1 317 ? 44.782 -33.210 -3.557 1.00 39.41 317 THR A C 1
ATOM 2466 O O . THR A 1 317 ? 44.941 -32.390 -4.460 1.00 39.41 317 THR A O 1
ATOM 2469 N N . ALA A 1 318 ? 45.619 -34.217 -3.341 1.00 34.91 318 ALA A N 1
ATOM 2470 C CA . ALA A 1 318 ? 46.904 -34.424 -3.976 1.00 34.91 318 ALA A CA 1
ATOM 2471 C C . ALA A 1 318 ? 46.867 -34.532 -5.513 1.00 34.91 318 ALA A C 1
ATOM 2473 O O . ALA A 1 318 ? 46.059 -35.244 -6.103 1.00 34.91 318 ALA A O 1
ATOM 2474 N N . GLN A 1 319 ? 47.849 -33.857 -6.115 1.00 34.97 319 GLN A N 1
ATOM 2475 C CA . GLN A 1 319 ? 48.654 -34.248 -7.277 1.00 34.97 319 GLN A CA 1
ATOM 2476 C C . GLN A 1 319 ? 48.178 -35.484 -8.068 1.00 34.97 319 GLN A C 1
ATOM 2478 O O . GLN A 1 319 ? 48.486 -36.624 -7.722 1.00 34.97 319 GLN A O 1
ATOM 2483 N N . ARG A 1 320 ? 47.589 -35.246 -9.246 1.00 35.69 320 ARG A N 1
ATOM 2484 C CA . ARG A 1 320 ? 47.771 -36.132 -10.406 1.00 35.69 320 ARG A CA 1
ATOM 2485 C C . ARG A 1 320 ? 48.730 -35.461 -11.391 1.00 35.69 320 ARG A C 1
ATOM 2487 O O . ARG A 1 320 ? 48.574 -34.293 -11.728 1.00 35.69 320 ARG A O 1
ATOM 2494 N N . ARG A 1 321 ? 49.768 -36.209 -11.771 1.00 34.22 321 ARG A N 1
ATOM 2495 C CA . ARG A 1 321 ? 50.866 -35.805 -12.663 1.00 34.22 321 ARG A CA 1
ATOM 2496 C C . ARG A 1 321 ? 50.378 -35.446 -14.078 1.00 34.22 321 ARG A C 1
ATOM 2498 O O . ARG A 1 321 ? 49.365 -35.989 -14.515 1.00 34.22 321 ARG A O 1
ATOM 2505 N N . PRO A 1 322 ? 51.128 -34.599 -14.806 1.00 35.09 322 PRO A N 1
ATOM 2506 C CA . PRO A 1 322 ? 50.787 -34.177 -16.157 1.00 35.09 322 PRO A CA 1
ATOM 2507 C C . PRO A 1 322 ? 51.183 -35.241 -17.188 1.00 35.09 322 PRO A C 1
ATOM 2509 O O . PRO A 1 322 ? 52.277 -35.802 -17.128 1.00 35.09 322 PRO A O 1
ATOM 2512 N N . VAL A 1 323 ? 50.313 -35.465 -18.171 1.00 39.28 323 VAL A N 1
ATOM 2513 C CA . VAL A 1 323 ? 50.663 -36.096 -19.447 1.00 39.28 323 VAL A CA 1
ATOM 2514 C C . VAL A 1 323 ? 50.585 -34.996 -20.501 1.00 39.28 323 VAL A C 1
ATOM 2516 O O . VAL A 1 323 ? 49.502 -34.515 -20.817 1.00 39.28 323 VAL A O 1
ATOM 2519 N N . GLY A 1 324 ? 51.736 -34.546 -20.993 1.00 35.03 324 GLY A N 1
ATOM 2520 C CA . GLY A 1 324 ? 51.827 -33.838 -22.272 1.00 35.03 324 GLY A CA 1
ATOM 2521 C C . GLY A 1 324 ? 52.324 -34.795 -23.362 1.00 35.03 324 GLY A C 1
ATOM 2522 O O . GLY A 1 324 ? 52.619 -35.952 -23.066 1.00 35.03 324 GLY A O 1
ATOM 2523 N N . PRO A 1 325 ? 52.590 -34.303 -24.577 1.00 43.91 325 PRO A N 1
ATOM 2524 C CA . PRO A 1 325 ? 51.724 -33.486 -25.424 1.00 43.91 325 PRO A CA 1
ATOM 2525 C C . PRO A 1 325 ? 51.480 -34.207 -26.771 1.00 43.91 325 PRO A C 1
ATOM 2527 O O . PRO A 1 325 ? 52.341 -34.946 -27.246 1.00 43.91 325 PRO A O 1
ATOM 2530 N N . GLN A 1 326 ? 50.343 -33.970 -27.434 1.00 35.34 326 GLN A N 1
ATOM 2531 C CA . GLN A 1 326 ? 50.179 -34.334 -28.848 1.00 35.34 326 GLN A CA 1
ATOM 2532 C C . GLN A 1 326 ? 50.006 -33.092 -29.721 1.00 35.34 326 GLN A C 1
ATOM 2534 O O . GLN A 1 326 ? 49.121 -32.267 -29.519 1.00 35.34 326 GLN A O 1
ATOM 2539 N N . ASN A 1 327 ? 50.951 -32.996 -30.651 1.00 32.84 327 ASN A N 1
ATOM 2540 C CA . ASN A 1 327 ? 51.175 -31.986 -31.671 1.00 32.84 327 ASN A CA 1
ATOM 2541 C C . ASN A 1 327 ? 50.037 -31.806 -32.697 1.00 32.84 327 ASN A C 1
ATOM 2543 O O . ASN A 1 327 ? 49.308 -32.749 -32.999 1.00 32.84 327 ASN A O 1
ATOM 2547 N N . TYR A 1 328 ? 50.120 -30.630 -33.347 1.00 32.44 328 TYR A N 1
ATOM 2548 C CA . TYR A 1 328 ? 49.724 -30.244 -34.720 1.00 32.44 328 TYR A CA 1
ATOM 2549 C C . TYR A 1 328 ? 48.392 -29.481 -34.913 1.00 32.44 328 TYR A C 1
ATOM 2551 O O . TYR A 1 328 ? 47.395 -29.803 -34.279 1.00 32.44 328 TYR A O 1
ATOM 2559 N N . PRO A 1 329 ? 48.315 -28.558 -35.900 1.00 43.69 329 PRO A N 1
ATOM 2560 C CA . PRO A 1 329 ? 49.215 -27.419 -36.114 1.00 43.69 329 PRO A CA 1
ATOM 2561 C C . PRO A 1 329 ? 48.473 -26.093 -36.403 1.00 43.69 329 PRO A C 1
ATOM 2563 O O . PRO A 1 329 ? 47.290 -26.046 -36.734 1.00 43.69 329 PRO A O 1
ATOM 2566 N N . LEU A 1 330 ? 49.248 -25.009 -36.334 1.00 33.00 330 LEU A N 1
ATOM 2567 C CA . LEU A 1 330 ? 48.969 -23.691 -36.899 1.00 33.00 330 LEU A CA 1
ATOM 2568 C C . LEU A 1 330 ? 48.635 -23.767 -38.397 1.00 33.00 330 LEU A C 1
ATOM 2570 O O . LEU A 1 330 ? 49.369 -24.388 -39.164 1.00 33.00 330 LEU A O 1
ATOM 2574 N N . HIS A 1 331 ? 47.610 -23.024 -38.817 1.00 34.75 331 HIS A N 1
ATOM 2575 C CA . HIS A 1 331 ? 47.528 -22.511 -40.180 1.00 34.75 331 HIS A CA 1
ATOM 2576 C C . HIS A 1 331 ? 47.336 -20.993 -40.163 1.00 34.75 331 HIS A C 1
ATOM 2578 O O . HIS A 1 331 ? 46.277 -20.466 -39.826 1.00 34.75 331 HIS A O 1
ATOM 2584 N N . GLU A 1 332 ? 48.411 -20.313 -40.550 1.00 33.00 332 GLU A N 1
ATOM 2585 C CA . GLU A 1 332 ? 48.455 -18.932 -41.011 1.00 33.00 332 GLU A CA 1
ATOM 2586 C C . GLU A 1 332 ? 47.619 -18.750 -42.286 1.00 33.00 332 GLU A C 1
ATOM 2588 O O . GLU A 1 332 ? 47.810 -19.490 -43.251 1.00 33.00 332 GLU A O 1
ATOM 2593 N N . ARG A 1 333 ? 46.764 -17.719 -42.306 1.00 38.47 333 ARG A N 1
ATOM 2594 C CA . ARG A 1 333 ? 46.534 -16.754 -43.407 1.00 38.47 333 ARG A CA 1
ATOM 2595 C C . ARG A 1 333 ? 45.978 -15.491 -42.721 1.00 38.47 333 ARG A C 1
ATOM 2597 O O . ARG A 1 333 ? 44.968 -15.585 -42.043 1.00 38.47 333 ARG A O 1
ATOM 2604 N N . GLY A 1 334 ? 46.570 -14.301 -42.734 1.00 30.14 334 GLY A N 1
ATOM 2605 C CA . GLY A 1 334 ? 47.423 -13.690 -43.740 1.00 30.14 334 GLY A CA 1
ATOM 2606 C C . GLY A 1 334 ? 46.581 -12.868 -44.714 1.00 30.14 334 GLY A C 1
ATOM 2607 O O . GLY A 1 334 ? 46.481 -13.281 -45.857 1.00 30.14 334 GLY A O 1
ATOM 2608 N N . ILE A 1 335 ? 45.984 -11.745 -44.277 1.00 38.94 335 ILE A N 1
ATOM 2609 C CA . ILE A 1 335 ? 45.609 -10.614 -45.152 1.00 38.94 335 ILE A CA 1
ATOM 2610 C C . ILE A 1 335 ? 45.798 -9.290 -44.384 1.00 38.94 335 ILE A C 1
ATOM 2612 O O . ILE A 1 335 ? 44.914 -8.816 -43.676 1.00 38.94 335 ILE A O 1
ATOM 2616 N N . MET A 1 336 ? 46.986 -8.704 -44.553 1.00 34.22 336 MET A N 1
ATOM 2617 C CA . MET A 1 336 ? 47.193 -7.253 -44.591 1.00 34.22 336 MET A CA 1
ATOM 2618 C C . MET A 1 336 ? 46.415 -6.670 -45.777 1.00 34.22 336 MET A C 1
ATOM 2620 O O . MET A 1 336 ? 46.458 -7.259 -46.857 1.00 34.22 336 MET A O 1
ATOM 2624 N N . ARG A 1 337 ? 45.804 -5.491 -45.608 1.00 39.25 337 ARG A N 1
ATOM 2625 C CA . ARG A 1 337 ? 45.745 -4.445 -46.646 1.00 39.25 337 ARG A CA 1
ATOM 2626 C C . ARG A 1 337 ? 45.302 -3.100 -46.056 1.00 39.25 337 ARG A C 1
ATOM 2628 O O . ARG A 1 337 ? 44.154 -2.924 -45.670 1.00 39.25 337 ARG A O 1
ATOM 2635 N N . ASP A 1 338 ? 46.282 -2.206 -45.988 1.00 33.75 338 ASP A N 1
ATOM 2636 C CA . ASP A 1 338 ? 46.256 -0.816 -46.448 1.00 33.75 338 ASP A CA 1
ATOM 2637 C C . ASP A 1 338 ? 45.190 0.157 -45.916 1.00 33.75 338 ASP A C 1
ATOM 2639 O O . ASP A 1 338 ? 44.068 0.263 -46.406 1.00 33.75 338 ASP A O 1
ATOM 2643 N N . MET A 1 339 ? 45.661 1.016 -45.002 1.00 35.56 339 MET A N 1
ATOM 2644 C CA . MET A 1 339 ? 45.350 2.449 -45.021 1.00 35.56 339 MET A CA 1
ATOM 2645 C C . MET A 1 339 ? 45.734 3.069 -46.378 1.00 35.56 339 MET A C 1
ATOM 2647 O O . MET A 1 339 ? 46.705 2.645 -47.004 1.00 35.56 339 MET A O 1
ATOM 2651 N N . PRO A 1 340 ? 45.101 4.192 -46.752 1.00 50.03 340 PRO A N 1
ATOM 2652 C CA . PRO A 1 340 ? 45.919 5.401 -46.739 1.00 50.03 340 PRO A CA 1
ATOM 2653 C C . PRO A 1 340 ? 45.255 6.599 -46.059 1.00 50.03 340 PRO A C 1
ATOM 2655 O O . PRO A 1 340 ? 44.076 6.909 -46.228 1.00 50.03 340 PRO A O 1
ATOM 2658 N N . ALA A 1 341 ? 46.110 7.316 -45.338 1.00 38.91 341 ALA A N 1
ATOM 2659 C CA . ALA A 1 341 ? 45.916 8.669 -44.865 1.00 38.91 341 ALA A CA 1
ATOM 2660 C C . ALA A 1 341 ? 45.769 9.680 -46.024 1.00 38.91 341 ALA A C 1
ATOM 2662 O O . ALA A 1 341 ? 46.489 9.626 -47.021 1.00 38.91 341 ALA A O 1
ATOM 2663 N N . ARG A 1 342 ? 44.899 10.676 -45.829 1.00 39.03 342 ARG A N 1
ATOM 2664 C CA . ARG A 1 342 ? 45.001 12.037 -46.390 1.00 39.03 342 ARG A CA 1
ATOM 2665 C C . ARG A 1 342 ? 44.781 12.981 -45.201 1.00 39.03 342 ARG A C 1
ATOM 2667 O O . ARG A 1 342 ? 43.753 12.884 -44.549 1.00 39.03 342 ARG A O 1
ATOM 2674 N N . SER A 1 343 ? 45.791 13.669 -44.676 1.00 35.81 343 SER A N 1
ATOM 2675 C CA . SER A 1 343 ? 46.574 14.784 -45.228 1.00 35.81 343 SER A CA 1
ATOM 2676 C C . SER A 1 343 ? 45.816 16.128 -45.258 1.00 35.81 343 SER A C 1
ATOM 2678 O O . SER A 1 343 ? 45.028 16.376 -46.162 1.00 35.81 343 SER A O 1
ATOM 2680 N N . ILE A 1 344 ? 46.130 16.952 -44.241 1.00 35.09 344 ILE A N 1
ATOM 2681 C CA . ILE A 1 344 ? 46.533 18.378 -44.304 1.00 35.09 344 ILE A CA 1
ATOM 2682 C C . ILE A 1 344 ? 45.456 19.469 -44.574 1.00 35.09 344 ILE A C 1
ATOM 2684 O O . ILE A 1 344 ? 45.125 19.733 -45.719 1.00 35.09 344 ILE A O 1
ATOM 2688 N N . MET A 1 345 ? 45.041 20.137 -43.467 1.00 39.19 345 MET A N 1
ATOM 2689 C CA . MET A 1 345 ? 45.083 21.600 -43.126 1.00 39.19 345 MET A CA 1
ATOM 2690 C C . MET A 1 345 ? 44.492 22.677 -44.085 1.00 39.19 345 MET A C 1
ATOM 2692 O O . MET A 1 345 ? 44.297 22.398 -45.258 1.00 39.19 345 MET A O 1
ATOM 2696 N N . PRO A 1 346 ? 44.379 23.979 -43.696 1.00 54.81 346 PRO A N 1
ATOM 2697 C CA . PRO A 1 346 ? 44.178 24.622 -42.377 1.00 54.81 346 PRO A CA 1
ATOM 2698 C C . PRO A 1 346 ? 43.093 25.743 -42.361 1.00 54.81 346 PRO A C 1
ATOM 2700 O O . PRO A 1 346 ? 42.720 26.296 -43.387 1.00 54.81 346 PRO A O 1
ATOM 2703 N N . GLY A 1 347 ? 42.721 26.180 -41.148 1.00 36.03 347 GLY A N 1
ATOM 2704 C CA . GLY A 1 347 ? 42.581 27.603 -40.787 1.00 36.03 347 GLY A CA 1
ATOM 2705 C C . GLY A 1 347 ? 41.319 28.382 -41.195 1.00 36.03 347 GLY A C 1
ATOM 2706 O O . GLY A 1 347 ? 41.115 28.693 -42.360 1.00 36.03 347 GLY A O 1
ATOM 2707 N N . ARG A 1 348 ? 40.592 28.902 -40.196 1.00 41.44 348 ARG A N 1
ATOM 2708 C CA . ARG A 1 348 ? 40.380 30.356 -40.054 1.00 41.44 348 ARG A CA 1
ATOM 2709 C C . ARG A 1 348 ? 39.770 30.702 -38.699 1.00 41.44 348 ARG A C 1
ATOM 2711 O O . ARG A 1 348 ? 38.748 30.162 -38.297 1.00 41.44 348 ARG A O 1
ATOM 2718 N N . SER A 1 349 ? 40.453 31.619 -38.032 1.00 44.62 349 SER A N 1
ATOM 2719 C CA . SER A 1 349 ? 39.953 32.424 -36.928 1.00 44.62 349 SER A CA 1
ATOM 2720 C C . SER A 1 349 ? 39.325 33.710 -37.496 1.00 44.62 349 SER A C 1
ATOM 2722 O O . SER A 1 349 ? 39.627 34.074 -38.636 1.00 44.62 349 SER A O 1
ATOM 2724 N N . ILE A 1 350 ? 38.583 34.418 -36.637 1.00 48.59 350 ILE A N 1
ATOM 2725 C CA . ILE A 1 350 ? 38.071 35.801 -36.746 1.00 48.59 350 ILE A CA 1
ATOM 2726 C C . ILE A 1 350 ? 36.716 35.962 -37.476 1.00 48.59 350 ILE A C 1
ATOM 2728 O O . ILE A 1 350 ? 36.661 36.016 -38.703 1.00 48.59 350 ILE A O 1
ATOM 2732 N N . HIS A 1 351 ? 35.621 36.104 -36.715 1.00 48.34 351 HIS A N 1
ATOM 2733 C CA . HIS A 1 351 ? 35.093 37.413 -36.295 1.00 48.34 351 HIS A CA 1
ATOM 2734 C C . HIS A 1 351 ? 34.228 37.303 -35.040 1.00 48.34 351 HIS A C 1
ATOM 2736 O O . HIS A 1 351 ? 33.546 36.264 -34.896 1.00 48.34 351 HIS A O 1
#